Protein 7L4C (pdb70)

GO terms:
  GO:0009008 DNA-methyltransferase activity (F, IMP)
  GO:0005654 nucleoplasm (C, IDA)
  GO:0006346 DNA methylation-dependent constitutive heterochromatin formation (P, IMP)
  GO:0009008 DNA-methyltransferase activity (F, IGI)
  GO:0050832 defense response to fungus (P, IGI)
  GO:0040029 epigenetic regulation of gene expression (P, IMP)
  GO:0005515 protein binding (F, IPI)

Structure (mmCIF, N/CA/C/O backbone):
data_7L4C
#
_entry.id   7L4C
#
_cell.length_a   54.376
_cell.length_b   232.512
_cell.length_c   117.789
_cell.angle_alpha   90.000
_cell.angle_beta   90.000
_cell.angle_gamma   90.000
#
_symmetry.space_group_name_H-M   'C 2 2 21'
#
loop_
_entity.id
_entity.type
_entity.pdbx_description
1 polymer 'DNA (cytosine-5)-methyltransferase DRM2'
2 polymer "DNA (5'-D(*TP*AP*AP*AP*TP*TP*AP*AP*GP*AP*TP*TP*AP*AP*TP*AP*AP*T)-3')"
3 polymer "DNA (5'-D(*AP*TP*TP*AP*TP*TP*AP*AP*TP*(C49)P*TP*TP*AP*AP*TP*TP*TP*A)-3')"
4 non-polymer S-ADENOSYL-L-HOMOCYSTEINE
5 non-polymer GLYCEROL
6 water water
#
loop_
_atom_site.group_PDB
_atom_site.id
_atom_site.type_symbol
_atom_site.label_atom_id
_atom_site.label_alt_id
_atom_site.label_comp_id
_atom_site.label_asym_id
_atom_site.label_entity_id
_atom_site.label_seq_id
_atom_site.pdbx_PDB_ins_code
_atom_site.Cartn_x
_atom_site.Cartn_y
_atom_site.Cartn_z
_atom_site.occupancy
_atom_site.B_iso_or_equiv
_atom_site.auth_seq_id
_atom_site.auth_comp_id
_atom_site.auth_asym_id
_atom_site.auth_atom_id
_atom_site.pdbx_PDB_model_num
ATOM 1 N N . GLU A 1 1 ? -1.531 -16.204 -7.865 1.00 71.66 274 GLU A N 1
ATOM 2 C CA . GLU A 1 1 ? -2.887 -15.849 -7.451 1.00 64.85 274 GLU A CA 1
ATOM 3 C C . GLU A 1 1 ? -3.740 -17.087 -7.158 1.00 78.61 274 GLU A C 1
ATOM 4 O O . GLU A 1 1 ? -3.577 -18.130 -7.841 1.00 77.84 274 GLU A O 1
ATOM 6 N N . PRO A 1 2 ? -4.630 -17.009 -6.171 1.00 76.93 275 PRO A N 1
ATOM 7 C CA . PRO A 1 2 ? -5.494 -18.154 -5.873 1.00 69.18 275 PRO A CA 1
ATOM 8 C C . PRO A 1 2 ? -6.508 -18.404 -6.983 1.00 66.85 275 PRO A C 1
ATOM 9 O O . PRO A 1 2 ? -6.803 -17.532 -7.804 1.00 70.15 275 PRO A O 1
ATOM 13 N N . ILE A 1 3 ? -7.049 -19.622 -6.995 1.00 58.00 276 ILE A N 1
ATOM 14 C CA . ILE A 1 3 ? -8.061 -19.999 -7.975 1.00 57.20 276 ILE A CA 1
ATOM 15 C C . ILE A 1 3 ? -9.410 -19.486 -7.494 1.00 65.52 276 ILE A C 1
ATOM 16 O O . ILE A 1 3 ? -9.906 -19.907 -6.443 1.00 80.59 276 ILE A O 1
ATOM 21 N N . ARG A 1 4 ? -10.000 -18.569 -8.254 1.00 65.16 277 ARG A N 1
ATOM 22 C CA . ARG A 1 4 ? -11.348 -18.090 -7.983 1.00 59.25 277 ARG A CA 1
ATOM 23 C C . ARG A 1 4 ? -12.351 -18.961 -8.732 1.00 63.30 277 ARG A C 1
ATOM 24 O O . ARG A 1 4 ? -12.167 -19.255 -9.920 1.00 46.72 277 ARG A O 1
ATOM 28 N N . LEU A 1 5 ? -13.397 -19.387 -8.033 1.00 53.32 278 LEU A N 1
ATOM 29 C CA . LEU A 1 5 ? -14.445 -20.150 -8.686 1.00 48.07 278 LEU A CA 1
ATOM 30 C C . LEU A 1 5 ? -15.243 -19.237 -9.611 1.00 38.75 278 LEU A C 1
ATOM 31 O O . LEU A 1 5 ? -15.471 -18.068 -9.289 1.00 49.18 278 LEU A O 1
ATOM 36 N N . PRO A 1 6 ? -15.676 -19.731 -10.763 1.00 39.39 279 PRO A N 1
ATOM 37 C CA . PRO A 1 6 ? -16.466 -18.894 -11.671 1.00 36.52 279 PRO A CA 1
ATOM 38 C C . PRO A 1 6 ? -17.912 -18.773 -11.210 1.00 41.29 279 PRO A C 1
ATOM 39 O O . PRO A 1 6 ? -18.521 -19.733 -10.735 1.00 37.26 279 PRO A O 1
ATOM 43 N N . ASN A 1 7 ? -18.456 -17.572 -11.355 1.00 44.25 280 ASN A N 1
ATOM 44 C CA . ASN A 1 7 ? -19.846 -17.285 -11.007 1.00 46.26 280 ASN A CA 1
ATOM 45 C C . ASN A 1 7 ? -20.492 -16.607 -12.204 1.00 38.99 280 ASN A C 1
ATOM 46 O O . ASN A 1 7 ? -20.178 -15.432 -12.482 1.00 41.08 280 ASN A O 1
ATOM 51 N N . PRO A 1 8 ? -21.394 -17.283 -12.935 1.00 42.41 281 PRO A N 1
ATOM 52 C CA . PRO A 1 8 ? -21.917 -18.618 -12.623 1.00 43.45 281 PRO A CA 1
ATOM 53 C C . PRO A 1 8 ? -20.951 -19.759 -12.931 1.00 40.16 281 PRO A C 1
ATOM 54 O O . PRO A 1 8 ? -20.066 -19.649 -13.783 1.00 42.58 281 PRO A O 1
ATOM 58 N N . MET A 1 9 ? -21.130 -20.869 -12.222 1.00 38.25 282 MET A N 1
ATOM 59 C CA . MET A 1 9 ? -20.230 -22.010 -12.358 1.00 38.57 282 MET A CA 1
ATOM 60 C C . MET A 1 9 ? -20.665 -22.835 -13.568 1.00 31.18 282 MET A C 1
ATOM 61 O O . MET A 1 9 ? -21.280 -23.898 -13.459 1.00 32.49 282 MET A O 1
ATOM 66 N N . ILE A 1 10 ? -20.324 -22.324 -14.750 1.00 39.53 283 ILE A N 1
ATOM 67 C CA . ILE A 1 10 ? -20.709 -22.929 -16.020 1.00 31.79 283 ILE A CA 1
ATOM 68 C C . ILE A 1 10 ? -19.521 -23.475 -16.794 1.00 34.82 283 ILE A C 1
ATOM 69 O O . ILE A 1 10 ? -19.685 -23.869 -17.959 1.00 36.15 283 ILE A O 1
ATOM 74 N N . GLY A 1 11 ? -18.329 -23.494 -16.203 1.00 30.41 284 GLY A N 1
ATOM 75 C CA . GLY A 1 11 ? -17.165 -23.976 -16.927 1.00 32.67 284 GLY A CA 1
ATOM 76 C C . GLY A 1 11 ? -16.947 -23.217 -18.218 1.00 33.20 284 GLY A C 1
ATOM 77 O O . GLY A 1 11 ? -17.045 -21.988 -18.274 1.00 37.89 284 GLY A O 1
ATOM 78 N N . PHE A 1 12 ? -16.654 -23.957 -19.281 1.00 37.35 285 PHE A N 1
ATOM 79 C CA . PHE A 1 12 ? -16.530 -23.341 -20.595 1.00 38.00 285 PHE A CA 1
ATOM 80 C C . PHE A 1 12 ? -17.880 -23.168 -21.282 1.00 37.24 285 PHE A C 1
ATOM 81 O O . PHE A 1 12 ? -17.921 -22.831 -22.470 1.00 39.53 285 PHE A O 1
ATOM 89 N N . GLY A 1 13 ? -18.979 -23.384 -20.562 1.00 31.97 286 GLY A N 1
ATOM 90 C CA . GLY A 1 13 ? -20.297 -23.280 -21.155 1.00 34.27 286 GLY A CA 1
ATOM 91 C C . GLY A 1 13 ? -21.178 -24.471 -20.834 1.00 38.12 286 GLY A C 1
ATOM 92 O O . GLY A 1 13 ? -20.698 -25.604 -20.737 1.00 39.06 286 GLY A O 1
ATOM 93 N N . VAL A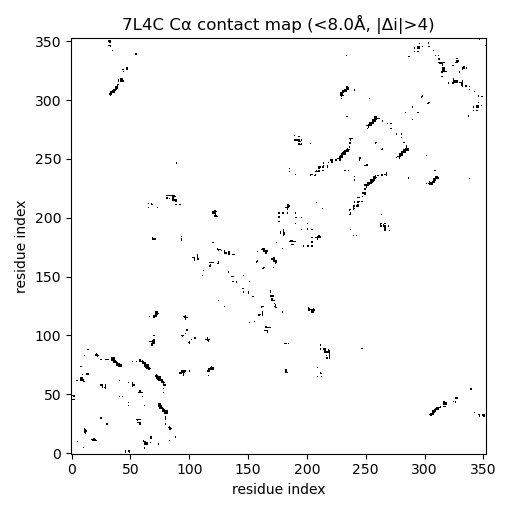 1 14 ? -22.469 -24.225 -20.645 1.00 35.89 287 VAL A N 1
ATOM 94 C CA . VAL A 1 14 ? -23.428 -25.300 -20.418 1.00 36.66 287 VAL A CA 1
ATOM 95 C C . VAL A 1 14 ? -24.611 -25.071 -21.355 1.00 42.07 287 VAL A C 1
ATOM 96 O O . VAL A 1 14 ? -24.786 -23.963 -21.887 1.00 41.04 287 VAL A O 1
ATOM 100 N N . PRO A 1 15 ? -25.409 -26.113 -21.608 1.00 40.37 288 PRO A N 1
ATOM 101 C CA . PRO A 1 15 ? -26.568 -25.951 -22.495 1.00 40.95 288 PRO A CA 1
ATOM 102 C C . PRO A 1 15 ? -27.538 -24.889 -21.998 1.00 38.71 288 PRO A C 1
ATOM 103 O O . PRO A 1 15 ? -27.728 -24.699 -20.796 1.00 39.85 288 PRO A O 1
ATOM 107 N N . ASN A 1 16 ? -28.148 -24.187 -22.949 1.00 43.99 289 ASN A N 1
ATOM 108 C CA . ASN A 1 16 ? -29.226 -23.233 -22.684 1.00 44.08 289 ASN A CA 1
ATOM 109 C C . ASN A 1 16 ? -28.777 -22.050 -21.829 1.00 47.62 289 ASN A C 1
ATOM 110 O O . ASN A 1 16 ? -29.617 -21.342 -21.268 1.00 48.35 289 ASN A O 1
ATOM 115 N N . GLU A 1 17 ? -27.476 -21.813 -21.693 1.00 40.95 290 GLU A N 1
ATOM 116 C CA . GLU A 1 17 ? -27.005 -20.655 -20.944 1.00 39.68 290 GLU A CA 1
ATOM 117 C C . GLU A 1 17 ? -25.992 -19.869 -21.765 1.00 43.07 290 GLU A C 1
ATOM 118 O O . GLU A 1 17 ? -25.281 -20.443 -22.598 1.00 49.52 290 GLU A O 1
ATOM 124 N N . PRO A 1 18 ? -25.904 -18.556 -21.555 1.00 41.93 291 PRO A N 1
ATOM 125 C CA . PRO A 1 18 ? -24.907 -17.759 -22.275 1.00 49.04 291 PRO A CA 1
ATOM 126 C C . PRO A 1 18 ? -23.501 -18.033 -21.764 1.00 49.91 291 PRO A C 1
ATOM 127 O O . PRO A 1 18 ? -23.294 -18.585 -20.682 1.00 51.49 291 PRO A O 1
ATOM 131 N N . GLY A 1 19 ? -22.522 -17.617 -22.561 1.00 57.30 292 GLY A N 1
ATOM 132 C CA . GLY A 1 19 ? -21.140 -17.667 -22.137 1.00 48.77 292 GLY A CA 1
ATOM 133 C C . GLY A 1 19 ? -20.373 -18.891 -22.564 1.00 42.89 292 GLY A C 1
ATOM 134 O O . GLY A 1 19 ? -19.360 -19.215 -21.934 1.00 53.03 292 GLY A O 1
ATOM 135 N N . LEU A 1 20 ? -20.818 -19.585 -23.606 1.00 52.47 293 LEU A N 1
ATOM 136 C CA . LEU A 1 20 ? -20.091 -20.744 -24.100 1.00 50.54 293 LEU A CA 1
ATOM 137 C C . LEU A 1 20 ? -18.767 -20.301 -24.711 1.00 46.62 293 LEU A C 1
ATOM 138 O O . LEU A 1 20 ? -18.717 -19.336 -25.476 1.00 45.90 293 LEU A O 1
ATOM 143 N N . ILE A 1 21 ? -17.693 -20.993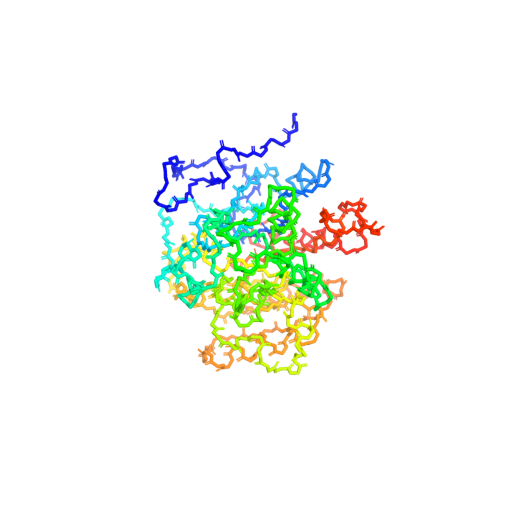 -24.348 1.00 50.06 294 ILE A N 1
ATOM 144 C CA . ILE A 1 21 ? -16.367 -20.779 -24.917 1.00 57.00 294 ILE A CA 1
ATOM 145 C C . ILE A 1 21 ? -16.027 -22.004 -25.752 1.00 48.69 294 ILE A C 1
ATOM 146 O O . ILE A 1 21 ? -16.153 -23.138 -25.276 1.00 47.19 294 ILE A O 1
ATOM 151 N N . THR A 1 22 ? -15.628 -21.781 -27.000 1.00 48.08 295 THR A N 1
ATOM 152 C CA . THR A 1 22 ? -15.387 -22.873 -27.931 1.00 53.42 295 THR A CA 1
ATOM 153 C C . THR A 1 22 ? -13.915 -23.211 -28.089 1.00 52.70 295 THR A C 1
ATOM 154 O O . THR A 1 22 ? -13.596 -24.232 -28.702 1.00 54.27 295 THR A O 1
ATOM 158 N N . HIS A 1 23 ? -13.016 -22.385 -27.564 1.00 60.57 296 HIS A N 1
ATOM 159 C CA . HIS A 1 23 ? -11.593 -22.617 -27.739 1.00 52.91 296 HIS A CA 1
ATOM 160 C C . HIS A 1 23 ? -10.850 -22.162 -26.493 1.00 51.79 296 HIS A C 1
ATOM 161 O O . HIS A 1 23 ? -11.186 -21.137 -25.898 1.00 57.70 296 HIS A O 1
ATOM 168 N N . ARG A 1 24 ? -9.847 -22.942 -26.103 1.00 47.05 297 ARG A N 1
ATOM 169 C CA . ARG A 1 24 ? -8.921 -22.566 -25.049 1.00 42.87 297 ARG A CA 1
ATOM 170 C C . ARG A 1 24 ? -7.512 -22.900 -25.514 1.00 55.27 297 ARG A C 1
ATOM 171 O O . ARG A 1 24 ? -7.312 -23.620 -26.495 1.00 55.08 297 ARG A O 1
ATOM 179 N N . SER A 1 25 ? -6.535 -22.364 -24.798 1.00 51.81 298 SER A N 1
ATOM 180 C CA . SER A 1 25 ? -5.133 -22.634 -25.068 1.00 57.23 298 SER A CA 1
ATOM 181 C C . SER A 1 25 ? -4.586 -23.494 -23.938 1.00 53.23 298 SER A C 1
ATOM 182 O O . SER A 1 25 ? -4.578 -23.070 -22.778 1.00 69.87 298 SER A O 1
ATOM 185 N N . LEU A 1 26 ? -4.166 -24.679 -24.265 1.00 46.80 299 LEU A N 1
ATOM 186 C CA . LEU A 1 26 ? -3.634 -25.591 -23.271 1.00 37.37 299 LEU A CA 1
ATOM 187 C C . LEU A 1 26 ? -2.115 -25.565 -23.278 1.00 38.73 299 LEU A C 1
ATOM 188 O O . LEU A 1 26 ? -1.490 -25.365 -24.325 1.00 45.26 299 LEU A O 1
ATOM 193 N N . PRO A 1 27 ? -1.506 -25.761 -22.114 1.00 46.70 300 PRO A N 1
ATOM 194 C CA . PRO A 1 27 ? -0.046 -25.861 -22.065 1.00 48.46 300 PRO A CA 1
ATOM 195 C C . PRO A 1 27 ? 0.441 -27.061 -22.868 1.00 46.74 300 PRO A C 1
ATOM 196 O O . PRO A 1 27 ? -0.273 -28.049 -23.050 1.00 45.76 300 PRO A O 1
ATOM 200 N N . GLU A 1 28 ? 1.666 -26.943 -23.379 1.00 55.34 301 GLU A N 1
ATOM 201 C CA . GLU A 1 28 ? 2.220 -27.970 -24.256 1.00 50.52 301 GLU A CA 1
ATOM 202 C C . GLU A 1 28 ? 2.291 -29.323 -23.562 1.00 46.50 301 GLU A C 1
ATOM 203 O O . GLU A 1 28 ? 2.030 -30.361 -24.178 1.00 47.08 301 GLU A O 1
ATOM 209 N N . LEU A 1 29 ? 2.667 -29.335 -22.285 1.00 47.34 302 LEU A N 1
ATOM 210 C CA . LEU A 1 29 ? 2.781 -30.593 -21.564 1.00 45.97 302 LEU A CA 1
ATOM 211 C C . LEU A 1 29 ? 1.426 -31.217 -21.257 1.00 47.75 302 LEU A C 1
ATOM 212 O O . LEU A 1 29 ? 1.364 -32.419 -20.993 1.00 51.95 302 LEU A O 1
ATOM 217 N N . ALA A 1 30 ? 0.349 -30.434 -21.281 1.00 44.23 303 ALA A N 1
ATOM 218 C CA . ALA A 1 30 ? -0.976 -30.912 -20.907 1.00 44.41 303 ALA A CA 1
ATOM 219 C C . ALA A 1 30 ? -1.577 -31.858 -21.935 1.00 44.27 303 ALA A C 1
ATOM 220 O O . ALA A 1 30 ? -2.578 -32.517 -21.633 1.00 54.85 303 ALA A O 1
ATOM 222 N N . ARG A 1 31 ? -0.965 -31.905 -23.124 1.00 42.35 304 ARG A N 1
ATOM 223 C CA . ARG A 1 31 ? -1.487 -32.241 -24.448 1.00 51.00 304 ARG A CA 1
ATOM 224 C C . ARG A 1 31 ? -1.482 -33.765 -24.570 1.00 64.38 304 ARG A C 1
ATOM 225 O O . ARG A 1 31 ? -0.570 -34.431 -24.065 1.00 48.07 304 ARG A O 1
ATOM 227 N N . GLY A 1 32 ? -2.550 -34.328 -25.148 1.00 50.64 305 GLY A N 1
ATOM 228 C CA . GLY A 1 32 ? -2.608 -35.761 -25.372 1.00 43.21 305 GLY A CA 1
ATOM 229 C C . GLY A 1 32 ? -1.719 -36.179 -26.530 1.00 48.85 305 GLY A C 1
ATOM 230 O O . GLY A 1 32 ? -1.086 -35.348 -27.190 1.00 58.88 305 GLY A O 1
ATOM 231 N N . PRO A 1 33 ? -1.649 -37.511 -26.799 1.00 46.14 306 PRO A N 1
ATOM 232 C CA . PRO A 1 33 ? -2.322 -38.598 -26.087 1.00 39.51 306 PRO A CA 1
ATOM 233 C C . PRO A 1 33 ? -1.561 -38.980 -24.828 1.00 51.75 306 PRO A C 1
ATOM 234 O O . PRO A 1 33 ? -0.348 -38.757 -24.732 1.00 49.24 306 PRO A O 1
ATOM 238 N N . PRO A 1 34 ? -2.267 -39.550 -23.852 1.00 47.39 307 PRO A N 1
ATOM 239 C CA . PRO A 1 34 ? -3.706 -39.810 -23.897 1.00 42.44 307 PRO A CA 1
ATOM 240 C C . PRO A 1 34 ? -4.541 -38.589 -23.543 1.00 38.56 307 PRO A C 1
ATOM 241 O O . PRO A 1 34 ? -4.010 -37.633 -22.969 1.00 36.58 307 PRO A O 1
ATOM 245 N N . PHE A 1 35 ? -5.827 -38.622 -23.887 1.00 30.27 308 PHE A N 1
ATOM 246 C CA . PHE A 1 35 ? -6.776 -37.741 -23.229 1.00 31.25 308 PHE A CA 1
ATOM 247 C C . PHE A 1 35 ? -6.958 -38.212 -21.796 1.00 35.50 308 PHE A C 1
ATOM 248 O O . PHE A 1 35 ? -6.870 -39.410 -21.502 1.00 32.00 308 PHE A O 1
ATOM 256 N N . PHE A 1 36 ? -7.191 -37.267 -20.896 1.00 32.38 309 PHE A N 1
ATOM 257 C CA . PHE A 1 36 ? -7.442 -37.607 -19.509 1.00 29.02 309 PHE A CA 1
ATOM 258 C C . PHE A 1 36 ? -8.460 -36.637 -18.941 1.00 31.89 309 PHE A C 1
ATOM 259 O O . PHE A 1 36 ? -8.585 -35.496 -19.397 1.00 31.19 309 PHE A O 1
ATOM 267 N N . TYR A 1 37 ? -9.175 -37.111 -17.927 1.00 28.25 310 TYR A N 1
ATOM 268 C CA . TYR A 1 37 ? -10.316 -36.406 -17.364 1.00 30.61 310 TYR A CA 1
ATOM 269 C C . TYR A 1 37 ? -10.287 -36.667 -15.867 1.00 29.02 310 TYR A C 1
ATOM 270 O O . TYR A 1 37 ? -10.382 -37.819 -15.437 1.00 29.36 310 TYR A O 1
ATOM 279 N N . TYR A 1 38 ? -10.108 -35.612 -15.084 1.00 33.72 311 TYR A N 1
ATOM 280 C CA . TYR A 1 38 ? -10.002 -35.722 -13.640 1.00 32.63 311 TYR A CA 1
ATOM 281 C C . TYR A 1 38 ? -11.125 -34.928 -13.000 1.00 29.58 311 TYR A C 1
ATOM 282 O O . TYR A 1 38 ? -11.401 -33.798 -13.411 1.00 35.65 311 TYR A O 1
ATOM 291 N N . GLU A 1 39 ? -11.748 -35.508 -11.971 1.00 30.00 312 GLU A N 1
ATOM 292 C CA . GLU A 1 39 ? -12.882 -34.896 -11.294 1.00 27.36 312 GLU A CA 1
ATOM 293 C C . GLU A 1 39 ? -12.642 -34.852 -9.793 1.00 29.38 312 GLU A C 1
ATOM 294 O O . GLU A 1 39 ? -12.066 -35.782 -9.215 1.00 30.24 312 GLU A O 1
ATOM 300 N N . ASN A 1 40 ? -13.076 -33.760 -9.165 1.00 30.54 313 ASN A N 1
ATOM 301 C CA . ASN A 1 40 ? -13.188 -33.723 -7.714 1.00 29.45 313 ASN A CA 1
ATOM 302 C C . ASN A 1 40 ? -14.157 -32.617 -7.312 1.00 30.88 313 ASN A C 1
ATOM 303 O O . ASN A 1 40 ? -14.626 -31.838 -8.146 1.00 29.43 313 ASN A O 1
ATOM 308 N N . VAL A 1 41 ? -14.465 -32.570 -6.014 1.00 32.10 314 VAL A N 1
ATOM 309 C CA . VAL A 1 41 ? -15.339 -31.525 -5.500 1.00 30.16 314 VAL A CA 1
ATOM 310 C C . VAL A 1 41 ? -14.677 -30.162 -5.679 1.00 37.59 314 VAL A C 1
ATOM 311 O O . VAL A 1 41 ? -13.454 -30.003 -5.533 1.00 34.29 314 VAL A O 1
ATOM 315 N N . ALA A 1 42 ? -15.498 -29.164 -5.998 1.00 32.97 315 ALA A N 1
ATOM 316 C CA . ALA A 1 42 ? -14.984 -27.820 -6.197 1.00 34.59 315 ALA A CA 1
ATOM 317 C C . ALA A 1 42 ? -14.697 -27.120 -4.875 1.00 34.61 315 ALA A C 1
ATOM 318 O O . ALA A 1 42 ? -13.792 -26.288 -4.807 1.00 34.69 315 ALA A O 1
ATOM 320 N N . LEU A 1 43 ? -15.430 -27.453 -3.819 1.00 30.82 316 LEU A N 1
ATOM 321 C CA . LEU A 1 43 ? -15.388 -26.676 -2.585 1.00 40.44 316 LEU A CA 1
ATOM 322 C C . LEU A 1 43 ? -14.482 -27.357 -1.560 1.00 37.09 316 LEU A C 1
ATOM 323 O O . LEU A 1 43 ? -14.915 -27.909 -0.544 1.00 38.09 316 LEU A O 1
ATOM 328 N N . THR A 1 44 ? -13.198 -27.261 -1.843 1.00 32.09 317 THR A N 1
ATOM 329 C CA . THR A 1 44 ? -12.126 -27.865 -1.074 1.00 33.98 317 THR A CA 1
ATOM 330 C C . THR A 1 44 ? -11.591 -26.882 -0.057 1.00 34.18 317 THR A C 1
ATOM 331 O O . THR A 1 44 ? -11.924 -25.693 -0.085 1.00 36.87 317 THR A O 1
ATOM 335 N N . PRO A 1 45 ? -10.739 -27.336 0.867 1.00 41.42 318 PRO A N 1
ATOM 336 C CA . PRO A 1 45 ? -9.943 -26.379 1.637 1.00 36.85 318 PRO A CA 1
ATOM 337 C C . PRO A 1 45 ? -9.067 -25.565 0.696 1.00 37.94 318 PRO A C 1
ATOM 338 O O . PRO A 1 45 ? -8.812 -25.955 -0.447 1.00 39.53 318 PRO A O 1
ATOM 342 N N . LYS A 1 46 ? -8.625 -24.409 1.186 1.00 36.75 319 LYS A N 1
ATOM 343 C CA . LYS A 1 46 ? -7.861 -23.487 0.356 1.00 48.67 319 LYS A CA 1
ATOM 344 C C . LYS A 1 46 ? -6.579 -24.145 -0.138 1.00 42.11 319 LYS A C 1
ATOM 345 O O . LYS A 1 46 ? -5.906 -24.864 0.605 1.00 42.97 319 LYS A O 1
ATOM 351 N N . GLY A 1 47 ? -6.254 -23.905 -1.411 1.00 46.40 320 GLY A N 1
ATOM 352 C CA . GLY A 1 47 ? -4.988 -24.310 -1.985 1.00 38.31 320 GLY A CA 1
ATOM 353 C C . GLY A 1 47 ? -5.003 -25.649 -2.681 1.00 46.30 320 GLY A C 1
ATOM 354 O O . GLY A 1 47 ? -4.039 -25.978 -3.386 1.00 41.24 320 GLY A O 1
ATOM 355 N N . VAL A 1 48 ? -6.085 -26.413 -2.534 1.00 38.74 321 VAL A N 1
ATOM 356 C CA . VAL A 1 48 ? -6.111 -27.793 -2.999 1.00 32.67 321 VAL A CA 1
ATOM 357 C C . VAL A 1 48 ? -6.125 -27.855 -4.525 1.00 41.56 321 VAL A C 1
ATOM 358 O O . VAL A 1 48 ? -5.331 -28.578 -5.142 1.00 35.56 321 VAL A O 1
ATOM 362 N N . TRP A 1 49 ? -7.034 -27.115 -5.164 1.00 35.71 322 TRP A N 1
ATOM 363 C CA . TRP A 1 49 ? -7.084 -27.180 -6.623 1.00 43.72 322 TRP A CA 1
ATOM 364 C C . TRP A 1 49 ? -5.834 -26.575 -7.251 1.00 39.79 322 TRP A C 1
ATOM 365 O O . TRP A 1 49 ? -5.439 -26.981 -8.347 1.00 35.29 322 TRP A O 1
ATOM 376 N N . GLU A 1 50 ? -5.195 -25.621 -6.569 1.00 33.65 323 GLU A N 1
ATOM 377 C CA . GLU A 1 50 ? -3.919 -25.107 -7.045 1.00 40.91 323 GLU A CA 1
ATOM 378 C C . GLU A 1 50 ? -2.875 -26.216 -7.092 1.00 41.80 323 GLU A C 1
ATOM 379 O O . GLU A 1 50 ? -2.099 -26.311 -8.048 1.00 37.89 323 GLU A O 1
ATOM 385 N N . THR A 1 51 ? -2.862 -27.077 -6.073 1.00 39.05 324 THR A N 1
ATOM 386 C CA . THR A 1 51 ? -1.937 -28.205 -6.061 1.00 42.94 324 THR A CA 1
ATOM 387 C C . THR A 1 51 ? -2.319 -29.247 -7.108 1.00 37.72 324 THR A C 1
ATOM 388 O O . THR A 1 51 ? -1.449 -29.780 -7.808 1.00 41.46 324 THR A O 1
ATOM 392 N N . ILE A 1 52 ? -3.613 -29.540 -7.239 1.00 33.89 325 ILE A N 1
ATOM 393 C CA . ILE A 1 52 ? -4.060 -30.511 -8.232 1.00 36.70 325 ILE A CA 1
ATOM 394 C C . ILE A 1 52 ? -3.695 -30.039 -9.634 1.00 37.25 325 ILE A C 1
ATOM 395 O O . ILE A 1 52 ? -3.230 -30.826 -10.471 1.00 36.96 325 ILE A O 1
ATOM 400 N N . SER A 1 53 ? -3.907 -28.750 -9.911 1.00 29.53 326 SER A N 1
ATOM 401 C CA . SER A 1 53 ? -3.545 -28.189 -11.209 1.00 39.53 326 SER A CA 1
ATOM 402 C C . SER A 1 53 ? -2.038 -28.249 -11.435 1.00 39.82 326 SER A C 1
ATOM 403 O O . SER A 1 53 ? -1.584 -28.550 -12.546 1.00 36.03 326 SER A O 1
ATOM 406 N N . ARG A 1 54 ? -1.250 -27.982 -10.386 1.00 36.49 327 ARG A N 1
ATOM 407 C CA . ARG A 1 54 ? 0.204 -28.024 -10.508 1.00 41.86 327 ARG A CA 1
ATOM 408 C C . ARG A 1 54 ? 0.686 -29.410 -10.914 1.00 43.69 327 ARG A C 1
ATOM 409 O O . ARG A 1 54 ? 1.672 -29.541 -11.648 1.00 44.20 327 ARG A O 1
ATOM 417 N N . HIS A 1 55 ? 0.017 -30.459 -10.439 1.00 38.27 328 HIS A N 1
ATOM 418 C CA . HIS A 1 55 ? 0.430 -31.819 -10.758 1.00 35.60 328 HIS A CA 1
ATOM 419 C C . HIS A 1 55 ? -0.230 -32.354 -12.019 1.00 35.66 328 HIS A C 1
ATOM 420 O O . HIS A 1 55 ? 0.168 -33.413 -12.512 1.00 39.50 328 HIS A O 1
ATOM 427 N N . LEU A 1 56 ? -1.211 -31.639 -12.554 1.00 35.44 329 LEU A N 1
ATOM 428 C CA . LEU A 1 56 ? -1.826 -31.992 -13.822 1.00 34.25 329 LEU A CA 1
ATOM 429 C C . LEU A 1 56 ? -1.470 -30.913 -14.836 1.00 36.02 329 LEU A C 1
ATOM 430 O O . LEU A 1 56 ? -2.342 -30.364 -15.520 1.00 39.66 329 LEU A O 1
ATOM 435 N N . PHE A 1 57 ? -0.177 -30.580 -14.894 1.00 40.96 330 PHE A N 1
ATOM 436 C CA . PHE A 1 57 ? 0.416 -29.820 -15.997 1.00 36.83 330 PHE A CA 1
ATOM 437 C C . PHE A 1 57 ? -0.105 -28.393 -16.072 1.00 36.73 330 PHE A C 1
ATOM 438 O O . PHE A 1 57 ? -0.125 -27.796 -17.147 1.00 43.84 330 PHE A O 1
ATOM 446 N N . GLU A 1 58 ? -0.534 -27.846 -14.933 1.00 41.82 331 GLU A N 1
ATOM 447 C CA . GLU A 1 58 ? -0.998 -26.461 -14.805 1.00 41.92 331 GLU A CA 1
ATOM 448 C C . GLU A 1 58 ? -2.277 -26.181 -15.603 1.00 32.20 331 GLU A C 1
ATOM 449 O O . GLU A 1 58 ? -2.592 -25.025 -15.892 1.00 33.44 331 GLU A O 1
ATOM 455 N N . ILE A 1 59 ? -3.040 -27.210 -15.953 1.00 35.22 332 ILE A N 1
ATOM 456 C CA . ILE A 1 59 ? -4.333 -27.004 -16.606 1.00 33.13 332 ILE A CA 1
ATOM 457 C C . ILE A 1 59 ? -5.298 -26.349 -15.628 1.00 34.38 332 ILE A C 1
ATOM 458 O O . ILE A 1 59 ? -5.550 -26.909 -14.548 1.00 32.28 332 ILE A O 1
ATOM 463 N N . PRO A 1 60 ? -5.854 -25.182 -15.950 1.00 33.19 333 PRO A N 1
ATOM 464 C CA . PRO A 1 60 ? -6.923 -24.612 -15.120 1.00 34.85 333 PRO A CA 1
ATOM 465 C C . PRO A 1 60 ? -8.117 -25.542 -15.052 1.00 33.96 333 PRO A C 1
ATOM 466 O O . PRO A 1 60 ? -8.575 -26.062 -16.081 1.00 39.10 333 PRO A O 1
ATOM 470 N N . PRO A 1 61 ? -8.644 -25.781 -13.857 1.00 36.65 334 PRO A N 1
ATOM 471 C CA . PRO A 1 61 ? -9.845 -26.605 -13.734 1.00 34.13 334 PRO A CA 1
ATOM 472 C C . PRO A 1 61 ? -11.037 -25.945 -14.409 1.00 30.07 334 PRO A C 1
ATOM 473 O O . PRO A 1 61 ? -11.136 -24.719 -14.489 1.00 31.18 334 PRO A O 1
ATOM 477 N N . GLU A 1 62 ? -11.932 -26.786 -14.921 1.00 30.17 335 GLU A N 1
ATOM 478 C CA . GLU A 1 62 ? -13.229 -26.353 -15.438 1.00 36.32 335 GLU A CA 1
ATOM 479 C C . GLU A 1 62 ? -14.258 -26.634 -14.339 1.00 33.14 335 GLU A C 1
ATOM 480 O O . GLU A 1 62 ? -14.588 -27.791 -14.059 1.00 34.94 335 GLU A O 1
ATOM 486 N N . PHE A 1 63 ? -14.743 -25.576 -13.694 1.00 32.01 336 PHE A N 1
ATOM 487 C CA . PHE A 1 63 ? -15.703 -25.712 -12.603 1.00 31.82 336 PHE A CA 1
ATOM 488 C C . PHE A 1 63 ? -17.118 -25.631 -13.163 1.00 32.29 336 PHE A C 1
ATOM 489 O O . PHE A 1 63 ? -17.475 -24.644 -13.820 1.00 30.51 336 PHE A O 1
ATOM 497 N N . VAL A 1 64 ? -17.920 -26.664 -12.896 1.00 27.06 337 VAL A N 1
ATOM 498 C CA . VAL A 1 64 ? -19.265 -26.801 -13.450 1.00 36.72 337 VAL A CA 1
ATOM 499 C C . VAL A 1 64 ? -20.208 -27.274 -12.351 1.00 32.18 337 VAL A C 1
ATOM 500 O O . VAL A 1 64 ? -19.934 -28.276 -11.679 1.00 31.43 337 VAL A O 1
ATOM 504 N N . ASP A 1 65 ? -21.314 -26.557 -12.168 1.00 33.26 338 ASP A N 1
ATOM 505 C CA . ASP A 1 65 ? -22.400 -27.001 -11.296 1.00 31.20 338 ASP A CA 1
ATOM 506 C C . ASP A 1 65 ? -23.382 -27.809 -12.136 1.00 29.65 338 ASP A C 1
ATOM 507 O O . ASP A 1 65 ? -23.917 -27.304 -13.129 1.00 34.35 338 ASP A O 1
ATOM 512 N N . SER A 1 66 ? -23.621 -29.054 -11.737 1.00 31.41 339 SER A N 1
ATOM 513 C CA . SER A 1 66 ? -24.535 -29.920 -12.474 1.00 35.52 339 SER A CA 1
ATOM 514 C C . SER A 1 66 ? -25.989 -29.494 -12.365 1.00 30.12 339 SER A C 1
ATOM 515 O O . SER A 1 66 ? -26.841 -30.143 -12.977 1.00 37.78 339 SER A O 1
ATOM 518 N N . LYS A 1 67 ? -26.306 -28.443 -11.610 1.00 33.53 340 LYS A N 1
ATOM 519 C CA . LYS A 1 67 ? -27.667 -27.928 -11.634 1.00 39.54 340 LYS A CA 1
ATOM 520 C C . LYS A 1 67 ? -28.052 -27.440 -13.023 1.00 45.61 340 LYS A C 1
ATOM 521 O O . LYS A 1 67 ? -29.243 -27.287 -13.314 1.00 36.11 340 LYS A O 1
ATOM 527 N N . TYR A 1 68 ? -27.073 -27.200 -13.891 1.00 32.34 341 TYR A N 1
ATOM 528 C CA . TYR A 1 68 ? -27.387 -26.855 -15.268 1.00 38.63 341 TYR A CA 1
ATOM 529 C C . TYR A 1 68 ? -27.676 -28.078 -16.122 1.00 33.60 341 TYR A C 1
ATOM 530 O O . TYR A 1 68 ? -28.043 -27.925 -17.289 1.00 37.96 341 TYR A O 1
ATOM 539 N N . PHE A 1 69 ? -27.550 -29.280 -15.556 1.00 28.42 342 PHE A N 1
ATOM 540 C CA . PHE A 1 69 ? -27.788 -30.522 -16.271 1.00 30.28 342 PHE A CA 1
ATOM 541 C C . PHE A 1 69 ? -28.866 -31.386 -15.650 1.00 35.23 342 PHE A C 1
ATOM 542 O O . PHE A 1 69 ? -29.271 -32.364 -16.281 1.00 40.37 342 PHE A O 1
ATOM 550 N N . CYS A 1 70 ? -29.324 -31.074 -14.439 1.00 35.83 343 CYS A N 1
ATOM 551 C CA . CYS A 1 70 ? -30.307 -31.886 -13.734 1.00 38.11 343 CYS A CA 1
ATOM 552 C C . CYS A 1 70 ? -30.894 -31.045 -12.606 1.00 33.38 343 CYS A C 1
ATOM 553 O O . CYS A 1 70 ? -30.594 -29.857 -12.475 1.00 37.86 343 CYS A O 1
ATOM 556 N N . VAL A 1 71 ? -31.721 -31.675 -11.770 1.00 36.87 344 VAL A N 1
ATOM 557 C CA . VAL A 1 71 ? -32.440 -30.948 -10.725 1.00 34.56 344 VAL A CA 1
ATOM 558 C C . VAL A 1 71 ? -31.591 -30.683 -9.479 1.00 32.48 344 VAL A C 1
ATOM 559 O O . VAL A 1 71 ? -31.970 -29.845 -8.650 1.00 34.78 344 VAL A O 1
ATOM 563 N N . ALA A 1 72 ? -30.467 -31.376 -9.305 1.00 26.72 345 ALA A N 1
ATOM 564 C CA . ALA A 1 72 ? -29.652 -31.249 -8.101 1.00 34.27 345 ALA A CA 1
ATOM 565 C C . ALA A 1 72 ? -28.308 -30.608 -8.413 1.00 32.61 345 ALA A C 1
ATOM 566 O O . ALA A 1 72 ? -27.618 -31.005 -9.358 1.00 29.83 345 ALA A O 1
ATOM 568 N N . ALA A 1 73 ? -27.935 -29.637 -7.589 1.00 34.03 346 ALA A N 1
ATOM 569 C CA . ALA A 1 73 ? -26.636 -29.005 -7.705 1.00 29.91 346 ALA A CA 1
ATOM 570 C C . ALA A 1 73 ? -25.523 -30.022 -7.491 1.00 31.36 346 ALA A C 1
ATOM 571 O O . ALA A 1 73 ? -25.676 -31.013 -6.771 1.00 35.69 346 ALA A O 1
ATOM 573 N N . ARG A 1 74 ? -24.391 -29.766 -8.137 1.00 30.24 347 ARG A N 1
ATOM 574 C CA . ARG A 1 74 ? -23.191 -30.578 -7.934 1.00 35.53 347 ARG A CA 1
ATOM 575 C C . ARG A 1 74 ? -22.030 -29.731 -8.464 1.00 30.51 347 ARG A C 1
ATOM 576 O O . ARG A 1 74 ? -21.794 -29.679 -9.671 1.00 30.94 347 ARG A O 1
ATOM 584 N N . LYS A 1 75 ? -21.361 -29.037 -7.549 1.00 28.36 348 LYS A N 1
ATOM 585 C CA . LYS A 1 75 ? -20.294 -28.101 -7.885 1.00 31.67 348 LYS A CA 1
ATOM 586 C C . LYS A 1 75 ? -18.985 -28.878 -7.920 1.00 37.10 348 LYS A C 1
ATOM 587 O O . LYS A 1 75 ? -18.420 -29.217 -6.875 1.00 28.83 348 LYS A O 1
ATOM 593 N N . ARG A 1 76 ? -18.513 -29.175 -9.130 1.00 28.21 349 ARG A N 1
ATOM 594 C CA . ARG A 1 76 ? -17.370 -30.048 -9.342 1.00 29.34 349 ARG A CA 1
ATOM 595 C C . ARG A 1 76 ? -16.311 -29.338 -10.173 1.00 33.45 349 ARG A C 1
ATOM 596 O O . ARG A 1 76 ? -16.620 -28.478 -11.004 1.00 32.53 349 ARG A O 1
ATOM 604 N N . GLY A 1 77 ? -15.057 -29.709 -9.944 1.00 32.89 350 GLY A N 1
ATOM 605 C CA . GLY A 1 77 ? -13.941 -29.253 -10.759 1.00 31.89 350 GLY A CA 1
ATOM 606 C C . GLY A 1 77 ? -13.489 -30.375 -11.683 1.00 31.96 350 GLY A C 1
ATOM 607 O O . GLY A 1 77 ? -13.431 -31.538 -11.274 1.00 33.08 350 GLY A O 1
ATOM 608 N N . TYR A 1 78 ? -13.172 -30.014 -12.922 1.00 34.07 351 TYR A N 1
ATOM 609 C CA . TYR A 1 78 ? -12.768 -30.979 -13.942 1.00 33.23 351 TYR A CA 1
ATOM 610 C C . TYR A 1 78 ? -11.503 -30.486 -14.618 1.00 28.68 351 TYR A C 1
ATOM 611 O O . TYR A 1 78 ? -11.507 -29.431 -15.262 1.00 32.27 351 TYR A O 1
ATOM 620 N N . ILE A 1 79 ? -10.424 -31.238 -14.460 1.00 34.16 352 ILE A N 1
ATOM 621 C CA . ILE A 1 79 ? -9.185 -30.983 -15.178 1.00 30.51 352 ILE A CA 1
ATOM 622 C C . ILE A 1 79 ? -9.091 -32.016 -16.284 1.00 32.86 352 ILE A C 1
ATOM 623 O O . ILE A 1 79 ? -9.190 -33.222 -16.028 1.00 37.18 352 ILE A O 1
ATOM 628 N N . HIS A 1 80 ? -8.919 -31.544 -17.512 1.00 29.04 353 HIS A N 1
ATOM 629 C CA . HIS A 1 80 ? -8.877 -32.426 -18.662 1.00 29.30 353 HIS A CA 1
ATOM 630 C C . HIS A 1 80 ? -8.152 -31.706 -19.790 1.00 30.72 353 HIS A C 1
ATOM 631 O O . HIS A 1 80 ? -7.976 -30.485 -19.759 1.00 33.35 353 HIS A O 1
ATOM 638 N N . ASN A 1 81 ? -7.727 -32.481 -20.788 1.00 35.21 354 ASN A N 1
ATOM 639 C CA . ASN A 1 81 ? -7.053 -31.941 -21.963 1.00 35.94 354 ASN A CA 1
ATOM 640 C C . ASN A 1 81 ? -7.877 -32.189 -23.220 1.00 41.80 354 ASN A C 1
ATOM 641 O O . ASN A 1 81 ? -7.334 -32.306 -24.326 1.00 34.19 354 ASN A O 1
ATOM 646 N N . LEU A 1 82 ? -9.192 -32.268 -23.054 1.00 30.74 355 LEU A N 1
ATOM 647 C CA . LEU A 1 82 ? -10.087 -32.534 -24.167 1.00 31.96 355 LEU A CA 1
ATOM 648 C C . LEU A 1 82 ? -10.340 -31.268 -24.977 1.00 31.83 355 LEU A C 1
ATOM 649 O O . LEU A 1 82 ? -10.273 -30.155 -24.447 1.00 35.35 355 LEU A O 1
ATOM 654 N N . PRO A 1 83 ? -10.660 -31.405 -26.258 1.00 31.70 356 PRO A N 1
ATOM 655 C CA . PRO A 1 83 ? -11.212 -30.257 -26.981 1.00 34.83 356 PRO A CA 1
ATOM 656 C C . PRO A 1 83 ? -12.557 -29.877 -26.376 1.00 35.61 356 PRO A C 1
ATOM 657 O O . PRO A 1 83 ? -13.274 -30.718 -25.824 1.00 34.15 356 PRO A O 1
ATOM 661 N N . ILE A 1 84 ? -12.870 -28.581 -26.433 1.00 35.54 357 ILE A N 1
ATOM 662 C CA . ILE A 1 84 ? -14.064 -28.033 -25.801 1.00 33.79 357 ILE A CA 1
ATOM 663 C C . ILE A 1 84 ? -15.063 -27.491 -26.805 1.00 36.36 357 ILE A C 1
ATOM 664 O O . ILE A 1 84 ? -16.096 -26.932 -26.398 1.00 39.81 357 ILE A O 1
ATOM 669 N N . ASN A 1 85 ? -14.802 -27.628 -28.094 1.00 33.46 358 ASN A N 1
ATOM 670 C CA . ASN A 1 85 ? -15.743 -27.204 -29.115 1.00 39.86 358 ASN A CA 1
ATOM 671 C C . ASN A 1 85 ? -16.589 -28.390 -29.556 1.00 51.20 358 ASN A C 1
ATOM 672 O O . ASN A 1 85 ? -16.155 -29.545 -29.497 1.00 39.51 358 ASN A O 1
ATOM 677 N N . ASN A 1 86 ? -17.817 -28.087 -29.978 1.00 55.81 359 ASN A N 1
ATOM 678 C CA . ASN A 1 86 ? -18.743 -29.083 -30.517 1.00 55.10 359 ASN A CA 1
ATOM 679 C C . ASN A 1 86 ? -19.095 -30.156 -29.486 1.00 47.08 359 ASN A C 1
ATOM 680 O O . ASN A 1 86 ? -19.254 -31.332 -29.817 1.00 42.43 359 ASN A O 1
ATOM 685 N N . ARG A 1 87 ? -19.203 -29.755 -28.223 1.00 39.96 360 ARG A N 1
ATOM 686 C CA . ARG A 1 87 ? -19.831 -30.613 -27.231 1.00 33.74 360 ARG A CA 1
ATOM 687 C C . ARG A 1 87 ? -21.323 -30.732 -27.522 1.00 35.55 360 ARG A C 1
ATOM 688 O O . ARG A 1 87 ? -21.931 -29.835 -28.106 1.00 37.46 360 ARG A O 1
ATOM 696 N N . PHE A 1 88 ? -21.914 -31.851 -27.103 1.00 34.47 361 PHE A N 1
ATOM 697 C CA . PHE A 1 88 ? -23.355 -32.045 -27.195 1.00 36.53 361 PHE A CA 1
ATOM 698 C C . PHE A 1 88 ? -23.823 -32.835 -25.983 1.00 37.35 361 PHE A C 1
ATOM 699 O O . PHE A 1 88 ? -23.042 -33.557 -25.354 1.00 34.74 361 PHE A O 1
ATOM 707 N N . GLN A 1 89 ? -25.099 -32.682 -25.646 1.00 34.67 362 GLN A N 1
ATOM 708 C CA . GLN A 1 89 ? -25.641 -33.370 -24.484 1.00 38.61 362 GLN A CA 1
ATOM 709 C C . GLN A 1 89 ? -26.275 -34.691 -24.899 1.00 34.59 362 GLN A C 1
ATOM 710 O O . GLN A 1 89 ? -26.692 -34.875 -26.046 1.00 37.55 362 GLN A O 1
ATOM 716 N N . ILE A 1 90 ? -26.313 -35.632 -23.956 1.00 34.76 363 ILE A N 1
ATOM 717 C CA . ILE A 1 90 ? -27.030 -36.868 -24.218 1.00 40.66 363 ILE A CA 1
ATOM 718 C C . ILE A 1 90 ? -28.522 -36.606 -24.061 1.00 44.68 363 ILE A C 1
ATOM 719 O O . ILE A 1 90 ? -28.955 -35.728 -23.294 1.00 32.88 363 ILE A O 1
ATOM 724 N N . GLN A 1 91 ? -29.317 -37.364 -24.808 1.00 37.05 364 GLN A N 1
ATOM 725 C CA . GLN A 1 91 ? -30.721 -37.096 -24.945 1.00 37.85 364 GLN A CA 1
ATOM 726 C C . GLN A 1 91 ? -31.550 -38.284 -24.472 1.00 40.40 364 GLN A C 1
ATOM 727 O O . GLN A 1 91 ? -31.159 -39.436 -24.681 1.00 47.35 364 GLN A O 1
ATOM 733 N N . PRO A 1 92 ? -32.694 -38.039 -23.829 1.00 38.86 365 PRO A N 1
ATOM 734 C CA . PRO A 1 92 ? -33.134 -36.700 -23.447 1.00 40.03 365 PRO A CA 1
ATOM 735 C C . PRO A 1 92 ? -32.507 -36.277 -22.135 1.00 37.71 365 PRO A C 1
ATOM 736 O O . PRO A 1 92 ? -32.128 -37.124 -21.331 1.00 44.58 365 PRO A O 1
ATOM 740 N N . PRO A 1 93 ? -32.373 -34.979 -21.909 1.00 40.69 366 PRO A N 1
ATOM 741 C CA . PRO A 1 93 ? -31.779 -34.521 -20.665 1.00 41.73 366 PRO A CA 1
ATOM 742 C C . PRO A 1 93 ? -32.736 -34.769 -19.515 1.00 48.54 366 PRO A C 1
ATOM 743 O O . PRO A 1 93 ? -33.963 -34.866 -19.722 1.00 40.97 366 PRO A O 1
ATOM 747 N N . PRO A 1 94 ? -32.237 -34.943 -18.295 1.00 47.86 367 PRO A N 1
ATOM 748 C CA . PRO A 1 94 ? -33.129 -35.217 -17.164 1.00 43.21 367 PRO A CA 1
ATOM 749 C C . PRO A 1 94 ? -33.982 -34.000 -16.833 1.00 43.45 367 PRO A C 1
ATOM 750 O O . PRO A 1 94 ? -33.744 -32.885 -17.301 1.00 43.36 367 PRO A O 1
ATOM 754 N N . LYS A 1 95 ? -35.015 -34.236 -16.032 1.00 42.69 368 LYS A N 1
ATOM 755 C CA . LYS A 1 95 ? -35.900 -33.150 -15.638 1.00 41.40 368 LYS A CA 1
ATOM 756 C C . LYS A 1 95 ? -35.104 -32.072 -14.910 1.00 40.71 368 LYS A C 1
ATOM 757 O O . LYS A 1 95 ? -34.243 -32.367 -14.079 1.00 38.01 368 LYS A O 1
ATOM 763 N N . TYR A 1 96 ? -35.406 -30.815 -15.228 1.00 40.11 369 TYR A N 1
ATOM 764 C CA . TYR A 1 96 ? -34.622 -29.672 -14.776 1.00 43.13 369 TYR A CA 1
ATOM 765 C C . TYR A 1 96 ? -35.069 -29.123 -13.420 1.00 46.91 369 TYR A C 1
ATOM 766 O O . TYR A 1 96 ? -34.233 -28.673 -12.627 1.00 34.62 369 TYR A O 1
ATOM 775 N N . THR A 1 97 ? -36.371 -29.132 -13.145 1.00 40.61 370 THR A N 1
ATOM 776 C CA . THR A 1 97 ? -36.933 -28.530 -11.945 1.00 38.77 370 THR A CA 1
ATOM 777 C C . THR A 1 97 ? -37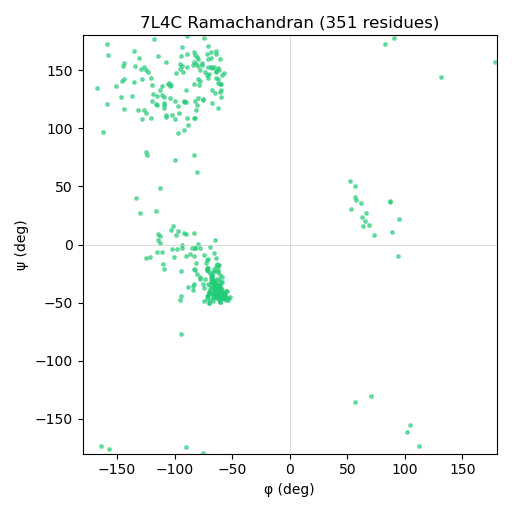.540 -29.595 -11.042 1.00 39.31 370 THR A C 1
ATOM 778 O O . THR A 1 97 ? -37.834 -30.716 -11.466 1.00 35.31 370 THR A O 1
ATOM 782 N N . ILE A 1 98 ? -37.747 -29.215 -9.780 1.00 33.82 371 ILE A N 1
ATOM 783 C CA . ILE A 1 98 ? -38.371 -30.126 -8.828 1.00 31.97 371 ILE A CA 1
ATOM 784 C C . ILE A 1 98 ? -39.781 -30.478 -9.278 1.00 31.47 371 ILE A C 1
ATOM 785 O O . ILE A 1 98 ? -40.210 -31.634 -9.185 1.00 36.66 371 ILE A O 1
ATOM 790 N N . HIS A 1 99 ? -40.504 -29.494 -9.818 1.00 38.89 372 HIS A N 1
ATOM 791 C CA . HIS A 1 99 ? -41.874 -29.714 -10.264 1.00 44.25 372 HIS A CA 1
ATOM 792 C C . HIS A 1 99 ? -41.954 -30.839 -11.292 1.00 44.74 372 HIS A C 1
ATOM 793 O O . HIS A 1 99 ? -42.839 -31.699 -11.216 1.00 45.98 372 HIS A O 1
ATOM 800 N N . ASP A 1 100 ? -41.032 -30.857 -12.253 1.00 41.81 373 ASP A N 1
ATOM 801 C CA . ASP A 1 100 ? -41.056 -31.899 -13.273 1.00 37.20 373 ASP A CA 1
ATOM 802 C C . ASP A 1 100 ? -40.372 -33.176 -12.793 1.00 43.04 373 ASP A C 1
ATOM 803 O O . ASP A 1 100 ? -40.795 -34.280 -13.151 1.00 41.30 373 ASP A O 1
ATOM 808 N N . ALA A 1 101 ? -39.326 -33.044 -11.970 1.00 33.69 374 ALA A N 1
ATOM 809 C CA . ALA A 1 101 ? -38.586 -34.213 -11.500 1.00 36.43 374 ALA A CA 1
ATOM 810 C C . ALA A 1 101 ? -39.370 -34.993 -10.454 1.00 39.16 374 ALA A C 1
ATOM 811 O O . ALA A 1 101 ? -39.208 -36.213 -10.338 1.00 42.23 374 ALA A O 1
ATOM 813 N N . PHE A 1 102 ? -40.217 -34.314 -9.686 1.00 40.15 375 PHE A N 1
ATOM 814 C CA . PHE A 1 102 ? -41.024 -34.947 -8.646 1.00 40.08 375 PHE A CA 1
ATOM 815 C C . PHE A 1 102 ? -42.483 -34.603 -8.909 1.00 43.33 375 PHE A C 1
ATOM 816 O O . PHE A 1 102 ? -43.047 -33.702 -8.276 1.00 42.39 375 PHE A O 1
ATOM 824 N N . PRO A 1 103 ? -43.121 -35.301 -9.851 1.00 41.06 376 PRO A N 1
ATOM 825 C CA . PRO A 1 103 ? -44.479 -34.904 -10.266 1.00 52.32 376 PRO A CA 1
ATOM 826 C C . PRO A 1 103 ? -45.508 -35.011 -9.160 1.00 41.72 376 PRO A C 1
ATOM 827 O O . PRO A 1 103 ? -46.419 -34.180 -9.100 1.00 49.32 376 PRO A O 1
ATOM 831 N N . LEU A 1 104 ? -45.391 -36.007 -8.283 1.00 49.85 377 LEU A N 1
ATOM 832 C CA . LEU A 1 104 ? -46.326 -36.161 -7.177 1.00 49.14 377 LEU A CA 1
ATOM 833 C C . LEU A 1 104 ? -46.124 -35.125 -6.082 1.00 53.56 377 LEU A C 1
ATOM 834 O O . LEU A 1 104 ? -47.020 -34.950 -5.250 1.00 52.10 377 LEU A O 1
ATOM 839 N N . SER A 1 105 ? -44.984 -34.433 -6.062 1.00 43.22 378 SER A N 1
ATOM 840 C CA . SER A 1 105 ? -44.659 -33.587 -4.922 1.00 46.74 378 SER A CA 1
ATOM 841 C C . SER A 1 105 ? -45.562 -32.363 -4.809 1.00 45.35 378 SER A C 1
ATOM 842 O O . SER A 1 105 ? -45.693 -31.822 -3.706 1.00 46.22 378 SER A O 1
ATOM 845 N N . LYS A 1 106 ? -46.173 -31.901 -5.912 1.00 43.46 379 LYS A N 1
ATOM 846 C CA . LYS A 1 106 ? -47.015 -30.707 -5.830 1.00 49.70 379 LYS A CA 1
ATOM 847 C C . LYS A 1 106 ? -48.221 -30.914 -4.928 1.00 38.50 379 LYS A C 1
ATOM 848 O O . LYS A 1 106 ? -48.828 -29.930 -4.497 1.00 49.69 379 LYS A O 1
ATOM 854 N N . ARG A 1 107 ? -48.568 -32.165 -4.619 1.00 39.11 380 ARG A N 1
ATOM 855 C CA . ARG A 1 107 ? -49.661 -32.422 -3.687 1.00 42.33 380 ARG A CA 1
ATOM 856 C C . ARG A 1 107 ? -49.299 -32.001 -2.268 1.00 37.33 380 ARG A C 1
ATOM 857 O O . ARG A 1 107 ? -50.174 -31.571 -1.504 1.00 41.20 380 ARG A O 1
ATOM 865 N N . TRP A 1 108 ? -48.024 -32.102 -1.905 1.00 39.16 381 TRP A N 1
ATOM 866 C CA . TRP A 1 108 ? -47.572 -31.867 -0.541 1.00 44.22 381 TRP A CA 1
ATOM 867 C C . TRP A 1 108 ? -46.658 -30.661 -0.400 1.00 45.33 381 TRP A C 1
ATOM 868 O O . TRP A 1 108 ? -46.322 -30.293 0.732 1.00 43.78 381 TRP A O 1
ATOM 879 N N . TRP A 1 109 ? -46.257 -30.039 -1.504 1.00 44.45 382 TRP A N 1
ATOM 880 C CA . TRP A 1 109 ? -45.260 -28.976 -1.453 1.00 43.00 382 TRP A CA 1
ATOM 881 C C . TRP A 1 109 ? -45.880 -27.692 -0.916 1.00 48.09 382 TRP A C 1
ATOM 882 O O . TRP A 1 109 ? -46.859 -27.204 -1.480 1.00 53.09 382 TRP A O 1
ATOM 893 N N . PRO A 1 110 ? -45.330 -27.113 0.147 1.00 42.03 383 PRO A N 1
ATOM 894 C CA . PRO A 1 110 ? -45.873 -25.855 0.668 1.00 43.35 383 PRO A CA 1
ATOM 895 C C . PRO A 1 110 ? -45.529 -24.685 -0.234 1.00 49.98 383 PRO A C 1
ATOM 896 O O . PRO A 1 110 ? -44.469 -24.646 -0.867 1.00 48.01 383 PRO A O 1
ATOM 900 N N . GLU A 1 111 ? -46.440 -23.710 -0.265 1.00 47.73 384 GLU A N 1
ATOM 901 C CA . GLU A 1 111 ? -46.227 -22.515 -1.073 1.00 59.85 384 GLU A CA 1
ATOM 902 C C . GLU A 1 111 ? -45.011 -21.726 -0.601 1.00 52.59 384 GLU A C 1
ATOM 903 O O . GLU A 1 111 ? -44.359 -21.052 -1.405 1.00 57.31 384 GLU A O 1
ATOM 909 N N . TRP A 1 112 ? -44.688 -21.795 0.687 1.00 43.75 385 TRP A N 1
ATOM 910 C CA . TRP A 1 112 ? -43.556 -21.055 1.220 1.00 51.68 385 TRP A CA 1
ATOM 911 C C . TRP A 1 112 ? -42.227 -21.791 1.057 1.00 49.68 385 TRP A C 1
ATOM 912 O O . TRP A 1 112 ? -41.190 -21.234 1.423 1.00 60.73 385 TRP A O 1
ATOM 923 N N . ASP A 1 113 ? -42.224 -23.015 0.524 1.00 49.07 386 ASP A N 1
ATOM 924 C CA . ASP A 1 113 ? -40.995 -23.691 0.103 1.00 39.53 386 ASP A CA 1
ATOM 925 C C . ASP A 1 113 ? -40.774 -23.354 -1.364 1.00 52.84 386 ASP A C 1
ATOM 926 O O . ASP A 1 113 ? -41.361 -23.982 -2.251 1.00 43.73 386 ASP A O 1
ATOM 931 N N . LYS A 1 114 ? -39.907 -22.370 -1.619 1.00 43.98 387 LYS A N 1
ATOM 932 C CA . LYS A 1 114 ? -39.720 -21.802 -2.947 1.00 41.93 387 LYS A CA 1
ATOM 933 C C . LYS A 1 114 ? -38.649 -22.515 -3.769 1.00 42.30 387 LYS A C 1
ATOM 934 O O . LYS A 1 114 ? -38.293 -22.027 -4.845 1.00 45.94 387 LYS A O 1
ATOM 940 N N . ARG A 1 115 ? -38.145 -23.654 -3.303 1.00 40.98 388 ARG A N 1
ATOM 941 C CA . ARG A 1 115 ? -37.102 -24.375 -4.026 1.00 44.40 388 ARG A CA 1
ATOM 942 C C . ARG A 1 115 ? -37.622 -24.884 -5.365 1.00 41.39 388 ARG A C 1
ATOM 943 O O . ARG A 1 115 ? -38.689 -25.498 -5.437 1.00 41.19 388 ARG A O 1
ATOM 951 N N . THR A 1 116 ? -36.867 -24.621 -6.429 1.00 40.28 389 THR A N 1
ATOM 952 C CA . THR A 1 116 ? -37.077 -25.254 -7.723 1.00 38.24 389 THR A CA 1
ATOM 953 C C . THR A 1 116 ? -35.921 -26.172 -8.068 1.00 41.62 389 THR A C 1
ATOM 954 O O . THR A 1 116 ? -35.914 -26.787 -9.141 1.00 39.70 389 THR A O 1
ATOM 958 N N . LYS A 1 117 ? -34.949 -26.276 -7.172 1.00 38.98 390 LYS A N 1
ATOM 959 C CA . LYS A 1 117 ? -33.722 -27.009 -7.401 1.00 39.02 390 LYS A CA 1
ATOM 960 C C . LYS A 1 117 ? -33.314 -27.661 -6.090 1.00 31.81 390 LYS A C 1
ATOM 961 O O . LYS A 1 117 ? -33.487 -27.071 -5.019 1.00 36.60 390 LYS A O 1
ATOM 967 N N . LEU A 1 118 ? -32.788 -28.875 -6.177 1.00 32.80 391 LEU A N 1
ATOM 968 C CA . LEU A 1 118 ? -32.243 -29.553 -5.011 1.00 36.93 391 LEU A CA 1
ATOM 969 C C . LEU A 1 118 ? -30.767 -29.210 -4.848 1.00 37.68 391 LEU A C 1
ATOM 970 O O . LEU A 1 118 ? -30.110 -28.714 -5.768 1.00 34.36 391 LEU A O 1
ATOM 975 N N . ASN A 1 119 ? -30.251 -29.485 -3.655 1.00 37.43 392 ASN A N 1
ATOM 976 C CA . ASN A 1 119 ? -28.842 -29.293 -3.357 1.00 35.33 392 ASN A CA 1
ATOM 977 C C . ASN A 1 119 ? -28.092 -30.584 -3.676 1.00 36.91 392 ASN A C 1
ATOM 978 O O . ASN A 1 119 ? -28.665 -31.543 -4.199 1.00 32.14 392 ASN A O 1
ATOM 983 N N . CYS A 1 120 ? -26.800 -30.620 -3.352 1.00 36.97 393 CYS A N 1
ATOM 984 C CA . CYS A 1 120 ? -25.937 -31.710 -3.792 1.00 30.26 393 CYS A CA 1
ATOM 985 C C . CYS A 1 120 ? -26.405 -33.039 -3.213 1.00 32.09 393 CYS A C 1
ATOM 986 O O . CYS A 1 120 ? -26.885 -33.103 -2.077 1.00 32.99 393 CYS A O 1
ATOM 989 N N . ILE A 1 121 ? -26.300 -34.100 -4.013 1.00 25.44 394 ILE A N 1
ATOM 990 C CA . ILE A 1 121 ? -26.548 -35.452 -3.515 1.00 31.93 394 ILE A CA 1
ATOM 991 C C . ILE A 1 121 ? -25.285 -35.944 -2.820 1.00 34.92 394 ILE A C 1
ATOM 992 O O . ILE A 1 121 ? -24.204 -35.972 -3.422 1.00 32.02 394 ILE A O 1
ATOM 997 N N . LEU A 1 122 ? -25.417 -36.322 -1.549 1.00 33.38 395 LEU A N 1
ATOM 998 C CA . LEU A 1 122 ? -24.300 -36.692 -0.693 1.00 28.54 395 LEU A CA 1
ATOM 999 C C . LEU A 1 122 ? -24.446 -38.146 -0.260 1.00 37.82 395 LEU A C 1
ATOM 1000 O O . LEU A 1 122 ? -25.433 -38.815 -0.576 1.00 34.57 395 LEU A O 1
ATOM 1005 N N . THR A 1 123 ? -23.443 -38.632 0.478 1.00 29.48 396 THR A N 1
ATOM 1006 C CA . THR A 1 123 ? -23.450 -40.004 0.976 1.00 34.59 396 THR A CA 1
ATOM 1007 C C . THR A 1 123 ? -24.240 -40.163 2.272 1.00 40.15 396 THR A C 1
ATOM 1008 O O . THR A 1 123 ? -24.473 -41.297 2.704 1.00 40.41 396 THR A O 1
ATOM 1012 N N . CYS A 1 124 ? -24.645 -39.072 2.912 1.00 35.53 397 CYS A N 1
ATOM 1013 C CA . CYS A 1 124 ? -25.330 -39.129 4.196 1.00 42.22 397 CYS A CA 1
ATOM 1014 C C . CYS A 1 124 ? -26.743 -38.599 4.025 1.00 47.07 397 CYS A C 1
ATOM 1015 O O . CYS A 1 124 ? -26.936 -37.441 3.638 1.00 52.59 397 CYS A O 1
ATOM 1018 N N . THR A 1 125 ? -27.719 -39.442 4.323 1.00 49.05 398 THR A N 1
ATOM 1019 C CA . THR A 1 125 ? -29.120 -39.126 4.120 1.00 46.14 398 THR A CA 1
ATOM 1020 C C . THR A 1 125 ? -29.738 -38.582 5.407 1.00 50.03 398 THR A C 1
ATOM 1021 O O . THR A 1 125 ? -29.258 -38.833 6.517 1.00 49.54 398 THR A O 1
ATOM 1025 N N . GLY A 1 126 ? -30.806 -37.807 5.242 1.00 40.44 399 GLY A N 1
ATOM 1026 C CA . GLY A 1 126 ? -31.547 -37.330 6.393 1.00 43.96 399 GLY A CA 1
ATOM 1027 C C . GLY A 1 126 ? -32.248 -38.464 7.120 1.00 44.06 399 GLY A C 1
ATOM 1028 O O . GLY A 1 126 ? -32.605 -39.489 6.538 1.00 47.31 399 GLY A O 1
ATOM 1029 N N . SER A 1 127 ? -32.447 -38.273 8.418 1.00 43.85 400 SER A N 1
ATOM 1030 C CA . SER A 1 127 ? -32.942 -39.336 9.274 1.00 40.84 400 SER A CA 1
ATOM 1031 C C . SER A 1 127 ? -34.456 -39.254 9.425 1.00 46.99 400 SER A C 1
ATOM 1032 O O . SER A 1 127 ? -35.077 -38.221 9.167 1.00 44.58 400 SER A O 1
ATOM 1035 N N . ALA A 1 128 ? -35.044 -40.367 9.876 1.00 50.38 401 ALA A N 1
ATOM 1036 C CA . ALA A 1 128 ? -36.472 -40.386 10.172 1.00 46.30 401 ALA A CA 1
ATOM 1037 C C . ALA A 1 128 ? -36.809 -39.479 11.348 1.00 56.80 401 ALA A C 1
ATOM 1038 O O . ALA A 1 128 ? -37.919 -38.934 11.412 1.00 46.28 401 ALA A O 1
ATOM 1040 N N . GLN A 1 129 ? -35.872 -39.313 12.288 1.00 52.98 402 GLN A N 1
ATOM 1041 C CA . GLN A 1 129 ? -36.099 -38.401 13.403 1.00 56.18 402 GLN A CA 1
ATOM 1042 C C . GLN A 1 129 ? -36.219 -36.962 12.924 1.00 51.22 402 GLN A C 1
ATOM 1043 O O . GLN A 1 129 ? -36.982 -36.176 13.496 1.00 53.59 402 GLN A O 1
ATOM 1049 N N . LEU A 1 130 ? -35.468 -36.596 11.887 1.00 50.47 403 LEU A N 1
ATOM 1050 C CA . LEU A 1 130 ? -35.591 -35.259 11.323 1.00 45.36 403 LEU A CA 1
ATOM 1051 C C . LEU A 1 130 ? -36.954 -35.061 10.683 1.00 47.04 403 LEU A C 1
ATOM 1052 O O . LEU A 1 130 ? -37.580 -34.006 10.847 1.00 48.43 403 LEU A O 1
ATOM 1057 N N . THR A 1 131 ? -37.415 -36.057 9.926 1.00 47.41 404 THR A N 1
ATOM 1058 C CA . THR A 1 131 ? -38.749 -35.989 9.345 1.00 51.33 404 THR A CA 1
ATOM 1059 C C . THR A 1 131 ? -39.808 -35.785 10.427 1.00 47.14 404 THR A C 1
ATOM 1060 O O . THR A 1 131 ? -40.691 -34.932 10.285 1.00 45.20 404 THR A O 1
ATOM 1064 N N . ASN A 1 132 ? -39.706 -36.527 11.532 1.00 46.01 405 ASN A N 1
ATOM 1065 C CA . ASN A 1 132 ? -40.663 -36.361 12.623 1.00 53.08 405 ASN A CA 1
ATOM 1066 C C . ASN A 1 132 ? -40.579 -34.967 13.235 1.00 57.45 405 ASN A C 1
ATOM 1067 O O . ASN A 1 132 ? -41.613 -34.341 13.498 1.00 55.77 405 ASN A O 1
ATOM 1072 N N . ARG A 1 133 ? -39.361 -34.463 13.466 1.00 52.74 406 ARG A N 1
ATOM 1073 C CA . ARG A 1 133 ? -39.211 -33.142 14.076 1.00 57.20 406 ARG A CA 1
ATOM 1074 C C . ARG A 1 133 ? -39.856 -32.064 13.217 1.00 54.84 406 ARG A C 1
ATOM 1075 O O . ARG A 1 133 ? -40.470 -31.124 13.739 1.00 56.76 406 ARG A O 1
ATOM 1083 N N . ILE A 1 134 ? -39.738 -32.189 11.897 1.00 45.21 407 ILE A N 1
ATOM 1084 C CA . ILE A 1 134 ? -40.374 -31.232 11.001 1.00 49.45 407 ILE A CA 1
ATOM 1085 C C . ILE A 1 134 ? -41.890 -31.396 11.031 1.00 57.50 407 ILE A C 1
ATOM 1086 O O . ILE A 1 134 ? -42.638 -30.409 11.046 1.00 52.47 407 ILE A O 1
ATOM 1091 N N . ARG A 1 135 ? -42.367 -32.642 11.053 1.00 47.22 408 ARG A N 1
ATOM 1092 C CA . ARG A 1 135 ? -43.801 -32.882 11.106 1.00 47.73 408 ARG A CA 1
ATOM 1093 C C . ARG A 1 135 ? -44.398 -32.351 12.401 1.00 56.90 408 ARG A C 1
ATOM 1094 O O . ARG A 1 135 ? -45.466 -31.728 12.395 1.00 57.59 408 ARG A O 1
ATOM 1102 N N . VAL A 1 136 ? -43.718 -32.587 13.523 1.00 61.17 409 VAL A N 1
ATOM 1103 C CA . VAL A 1 136 ? -44.213 -32.109 14.807 1.00 56.76 409 VAL A CA 1
ATOM 1104 C C . VAL A 1 136 ? -44.214 -30.587 14.848 1.00 59.83 409 VAL A C 1
ATOM 1105 O O . VAL A 1 136 ? -45.119 -29.974 15.429 1.00 66.49 409 VAL A O 1
ATOM 1109 N N . ALA A 1 137 ? -43.223 -29.953 14.219 1.00 52.82 410 ALA A N 1
ATOM 1110 C CA . ALA A 1 137 ? -43.147 -28.497 14.227 1.00 52.35 410 ALA A CA 1
ATOM 1111 C C . ALA A 1 137 ? -44.274 -27.862 13.424 1.00 59.97 410 ALA A C 1
ATOM 1112 O O . ALA A 1 137 ? -44.672 -26.727 13.712 1.00 57.68 410 ALA A O 1
ATOM 1114 N N . LEU A 1 138 ? -44.800 -28.570 12.423 1.00 50.58 411 LEU A N 1
ATOM 1115 C CA . LEU A 1 138 ? -45.803 -28.011 11.528 1.00 57.36 411 LEU A CA 1
ATOM 1116 C C . LEU A 1 138 ? -47.241 -28.309 11.937 1.00 65.95 411 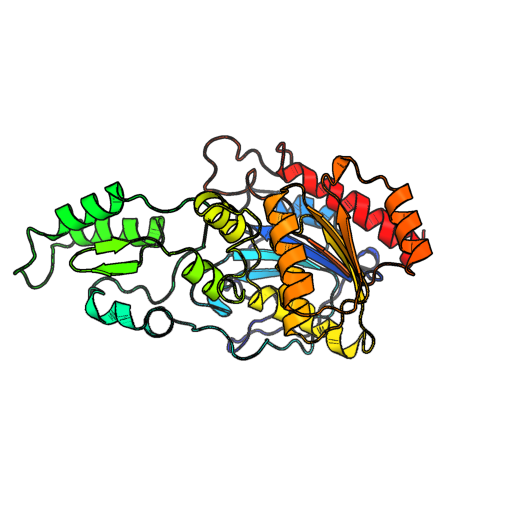LEU A C 1
ATOM 1117 O O . LEU A 1 138 ? -48.148 -27.568 11.535 1.00 59.82 411 LEU A O 1
ATOM 1122 N N . GLU A 1 139 ? -47.472 -29.364 12.710 1.00 57.09 412 GLU A N 1
ATOM 1123 C CA . GLU A 1 139 ? -48.824 -29.834 12.985 1.00 67.49 412 GLU A CA 1
ATOM 1124 C C . GLU A 1 139 ? -49.671 -28.872 13.817 1.00 68.72 412 GLU A C 1
ATOM 1125 O O . GLU A 1 139 ? -50.888 -28.812 13.606 1.00 70.11 412 GLU A O 1
ATOM 1131 N N . PRO A 1 140 ? -49.103 -28.100 14.764 1.00 68.38 413 PRO A N 1
ATOM 1132 C CA . PRO A 1 140 ? -49.946 -27.137 15.491 1.00 69.18 413 PRO A CA 1
ATOM 1133 C C . PRO A 1 140 ? -50.511 -26.029 14.609 1.00 70.81 413 PRO A C 1
ATOM 1134 O O . PRO A 1 140 ? -51.178 -25.120 15.110 1.00 73.88 413 PRO A O 1
ATOM 1138 N N . TYR A 1 141 ? -50.260 -26.086 13.299 1.00 65.65 414 TYR A N 1
ATOM 1139 C CA . TYR A 1 141 ? -50.739 -25.064 12.376 1.00 65.27 414 TYR A CA 1
ATOM 1140 C C . TYR A 1 141 ? -51.451 -25.688 11.181 1.00 63.77 414 TYR A C 1
ATOM 1141 O O . TYR A 1 141 ? -51.499 -25.095 10.101 1.00 74.70 414 TYR A O 1
ATOM 1150 N N . ASN A 1 142 ? -52.026 -26.879 11.366 1.00 64.27 415 ASN A N 1
ATOM 1151 C CA . ASN A 1 142 ? -52.617 -27.609 10.246 1.00 74.80 415 ASN A CA 1
ATOM 1152 C C . ASN A 1 142 ? -53.829 -26.882 9.668 1.00 69.03 415 ASN A C 1
ATOM 1153 O O . ASN A 1 142 ? -53.984 -26.806 8.445 1.00 80.16 415 ASN A O 1
ATOM 1158 N N . GLU A 1 143 ? -54.704 -26.355 10.519 1.00 74.01 416 GLU A N 1
ATOM 1159 C CA . GLU A 1 143 ? -55.866 -25.614 10.047 1.00 77.64 416 GLU A CA 1
ATOM 1160 C C . GLU A 1 143 ? -55.612 -24.114 9.964 1.00 84.34 416 GLU A C 1
ATOM 1161 O O . GLU A 1 143 ? -56.520 -23.364 9.594 1.00 90.19 416 GLU A O 1
ATOM 1163 N N . GLU A 1 144 ? -54.414 -23.662 10.314 1.00 79.28 417 GLU A N 1
ATOM 1164 C CA . GLU A 1 144 ? -53.995 -22.312 9.968 1.00 80.06 417 GLU A CA 1
ATOM 1165 C C . GLU A 1 144 ? -53.540 -22.288 8.511 1.00 82.63 417 GLU A C 1
ATOM 1166 O O . GLU A 1 144 ? -52.932 -23.252 8.040 1.00 80.48 417 GLU A O 1
ATOM 1172 N N . PRO A 1 145 ? -53.828 -21.215 7.770 1.00 83.82 418 PRO A N 1
ATOM 1173 C CA . PRO A 1 145 ? -53.443 -21.189 6.348 1.00 76.16 418 PRO A CA 1
ATOM 1174 C C . PRO A 1 145 ? -51.944 -21.259 6.118 1.00 85.80 418 PRO A C 1
ATOM 1175 O O . PRO A 1 145 ? -51.516 -21.620 5.014 1.00 84.27 418 PRO A O 1
ATOM 1179 N N . GLU A 1 146 ? -51.135 -20.959 7.130 1.00 90.89 419 GLU A N 1
ATOM 1180 C CA . GLU A 1 146 ? -49.691 -20.870 6.986 1.00 69.70 419 GLU A CA 1
ATOM 1181 C C . GLU A 1 146 ? -49.044 -20.822 8.366 1.00 75.88 419 GLU A C 1
ATOM 1182 O O . GLU A 1 146 ? -49.517 -20.091 9.246 1.00 76.87 419 GLU A O 1
ATOM 1188 N N . PRO A 1 147 ? -47.984 -21.589 8.606 1.00 75.61 420 PRO A N 1
ATOM 1189 C CA . PRO A 1 147 ? -47.293 -21.515 9.900 1.00 65.95 420 PRO A CA 1
ATOM 1190 C C . PRO A 1 147 ? -46.543 -20.203 10.035 1.00 74.37 420 PRO A C 1
ATOM 1191 O O . PRO A 1 147 ? -46.259 -19.537 9.027 1.00 72.33 420 PRO A O 1
ATOM 1195 N N . PRO A 1 148 ? -46.210 -19.790 11.257 1.00 69.58 421 PRO A N 1
ATOM 1196 C CA . PRO A 1 148 ? -45.466 -18.538 11.437 1.00 71.53 421 PRO A CA 1
ATOM 1197 C C . PRO A 1 148 ? -44.084 -18.624 10.811 1.00 68.85 421 PRO A C 1
ATOM 1198 O O . PRO A 1 148 ? -43.591 -19.695 10.449 1.00 70.98 421 PRO A O 1
ATOM 1202 N N . LYS A 1 149 ? -43.454 -17.452 10.684 1.00 78.61 422 LYS A N 1
ATOM 1203 C CA . LYS A 1 149 ? -42.214 -17.348 9.920 1.00 72.04 422 LYS A CA 1
ATOM 1204 C C . LYS A 1 149 ? -41.080 -18.128 10.573 1.00 66.53 422 LYS A C 1
ATOM 1205 O O . LYS A 1 149 ? -40.298 -18.784 9.876 1.00 64.40 422 LYS A O 1
ATOM 1207 N N . HIS A 1 150 ? -40.972 -18.076 11.906 1.00 69.88 423 HIS A N 1
ATOM 1208 C CA . HIS A 1 150 ? -39.853 -18.741 12.569 1.00 74.12 423 HIS A CA 1
ATOM 1209 C C . HIS A 1 150 ? -39.947 -20.256 12.449 1.00 70.89 423 HIS A C 1
ATOM 1210 O O . HIS A 1 150 ? -38.916 -20.932 12.371 1.00 77.98 423 HIS A O 1
ATOM 1217 N N . VAL A 1 151 ? -41.163 -20.805 12.414 1.00 75.07 424 VAL A N 1
ATOM 1218 C CA . VAL A 1 151 ? -41.319 -22.230 12.143 1.00 57.55 424 VAL A CA 1
ATOM 1219 C C . VAL A 1 151 ? -40.983 -22.531 10.686 1.00 68.52 424 VAL A C 1
ATOM 1220 O O . VAL A 1 151 ? -40.286 -23.509 10.381 1.00 51.54 424 VAL A O 1
ATOM 1224 N N . GLN A 1 152 ? -41.460 -21.688 9.765 1.00 62.05 425 GLN A N 1
ATOM 1225 C CA . GLN A 1 152 ? -41.120 -21.856 8.355 1.00 62.40 425 GLN A CA 1
ATOM 1226 C C . GLN A 1 152 ? -39.612 -21.867 8.150 1.00 58.13 425 GLN A C 1
ATOM 1227 O O . GLN A 1 152 ? -39.084 -22.702 7.406 1.00 53.89 425 GLN A O 1
ATOM 1233 N N . ARG A 1 153 ? -38.907 -20.938 8.802 1.00 64.45 426 ARG A N 1
ATOM 1234 C CA . ARG A 1 153 ? -37.459 -20.831 8.649 1.00 61.67 426 ARG A CA 1
ATOM 1235 C C . ARG A 1 153 ? -36.765 -22.126 9.050 1.00 64.70 426 ARG A C 1
ATOM 1236 O O . ARG A 1 153 ? -35.881 -22.618 8.339 1.00 54.87 426 ARG A O 1
ATOM 1240 N N . TYR A 1 154 ? -37.163 -22.699 10.188 1.00 63.79 427 TYR A N 1
ATOM 1241 C CA . TYR A 1 154 ? -36.552 -23.942 10.648 1.00 62.31 427 TYR A CA 1
ATOM 1242 C C . TYR A 1 154 ? -36.755 -25.061 9.633 1.00 57.85 427 TYR A C 1
ATOM 1243 O O . TYR A 1 154 ? -35.814 -25.788 9.296 1.00 62.42 427 TYR A O 1
ATOM 1252 N N . VAL A 1 155 ? -37.980 -25.206 9.124 1.00 56.73 428 VAL A N 1
ATOM 1253 C CA . VAL A 1 155 ? -38.273 -26.293 8.197 1.00 52.63 428 VAL A CA 1
ATOM 1254 C C . VAL A 1 155 ? -37.518 -26.099 6.888 1.00 50.37 428 VAL A C 1
ATOM 1255 O O . VAL A 1 155 ? -36.913 -27.039 6.359 1.00 47.79 428 VAL A O 1
ATOM 1259 N N . ILE A 1 156 ? -37.553 -24.880 6.342 1.00 51.38 429 ILE A N 1
ATOM 1260 C CA . ILE A 1 156 ? -36.899 -24.609 5.063 1.00 45.84 429 ILE A CA 1
ATOM 1261 C C . ILE A 1 156 ? -35.404 -24.898 5.161 1.00 54.88 429 ILE A C 1
ATOM 1262 O O . ILE A 1 156 ? -34.818 -25.562 4.296 1.00 46.50 429 ILE A O 1
ATOM 1267 N N . ASP A 1 157 ? -34.767 -24.409 6.223 1.00 46.67 430 ASP A N 1
ATOM 1268 C CA . ASP A 1 157 ? -33.331 -24.608 6.352 1.00 55.88 430 ASP A CA 1
ATOM 1269 C C . ASP A 1 157 ? -32.984 -26.070 6.599 1.00 44.32 430 ASP A C 1
ATOM 1270 O O . ASP A 1 157 ? -31.914 -26.524 6.185 1.00 52.17 430 ASP A O 1
ATOM 1275 N N . GLN A 1 158 ? -33.871 -26.828 7.242 1.00 48.74 431 GLN A N 1
ATOM 1276 C CA . GLN A 1 158 ? -33.636 -28.261 7.382 1.00 45.83 431 GLN A CA 1
ATOM 1277 C C . GLN A 1 158 ? -33.892 -29.014 6.080 1.00 44.58 431 GLN A C 1
ATOM 1278 O O . GLN A 1 158 ? -33.203 -30.001 5.800 1.00 46.45 431 GLN A O 1
ATOM 1284 N N . CYS A 1 159 ? -34.862 -28.577 5.270 1.00 40.90 432 CYS A N 1
ATOM 1285 C CA . CYS A 1 159 ? -35.083 -29.241 3.985 1.00 41.62 432 CYS A CA 1
ATOM 1286 C C . CYS A 1 159 ? -33.927 -28.997 3.027 1.00 47.10 432 CYS A C 1
ATOM 1287 O O . CYS A 1 159 ? -33.575 -29.878 2.234 1.00 42.44 432 CYS A O 1
ATOM 1290 N N . LYS A 1 160 ? -33.360 -27.791 3.052 1.00 41.00 433 LYS A N 1
ATOM 1291 C CA . LYS A 1 160 ? -32.198 -27.500 2.219 1.00 52.63 433 LYS A CA 1
ATOM 1292 C C . LYS A 1 160 ? -30.975 -28.253 2.725 1.00 44.28 433 LYS A C 1
ATOM 1293 O O . LYS A 1 160 ? -30.294 -28.941 1.956 1.00 49.70 433 LYS A O 1
ATOM 1299 N N . LYS A 1 161 ? -30.701 -28.151 4.028 1.00 43.15 434 LYS A N 1
ATOM 1300 C CA . LYS A 1 161 ? -29.497 -28.743 4.597 1.00 47.13 434 LYS A CA 1
ATOM 1301 C C . LYS A 1 161 ? -29.438 -30.246 4.364 1.00 47.39 434 LYS A C 1
ATOM 1302 O O . LYS A 1 161 ? -28.345 -30.800 4.193 1.00 49.70 434 LYS A O 1
ATOM 1308 N N . TRP A 1 162 ? -30.591 -30.917 4.333 1.00 47.39 435 TRP A N 1
ATOM 1309 C CA . TRP A 1 162 ? -30.654 -32.365 4.179 1.00 49.86 435 TRP A CA 1
ATOM 1310 C C . TRP A 1 162 ? -31.309 -32.804 2.870 1.00 43.89 435 TRP A C 1
ATOM 1311 O O . TRP A 1 162 ? -31.581 -33.998 2.693 1.00 47.65 435 TRP A O 1
ATOM 1322 N N . ASN A 1 163 ? -31.566 -31.873 1.951 1.00 39.01 436 ASN A N 1
ATOM 1323 C CA . ASN A 1 163 ? -32.066 -32.198 0.609 1.00 42.47 436 ASN A CA 1
ATOM 1324 C C . ASN A 1 163 ? -33.369 -33.000 0.658 1.00 41.07 436 ASN A C 1
ATOM 1325 O O . ASN A 1 163 ? -33.505 -34.046 0.019 1.00 40.57 436 ASN A O 1
ATOM 1330 N N . LEU A 1 164 ? -34.339 -32.501 1.429 1.00 36.15 437 LEU A N 1
ATOM 1331 C CA . LEU A 1 164 ? -35.592 -33.211 1.653 1.00 37.81 437 LEU A CA 1
ATOM 1332 C C . LEU A 1 164 ? -36.654 -32.782 0.645 1.00 35.80 437 LEU A C 1
ATOM 1333 O O . LEU A 1 164 ? -36.676 -31.636 0.187 1.00 40.56 437 LEU A O 1
ATOM 1338 N N . VAL A 1 165 ? -37.538 -33.720 0.301 1.00 32.43 438 VAL A N 1
ATOM 1339 C CA . VAL A 1 165 ? -38.664 -33.457 -0.594 1.00 35.70 438 VAL A CA 1
ATOM 1340 C C . VAL A 1 165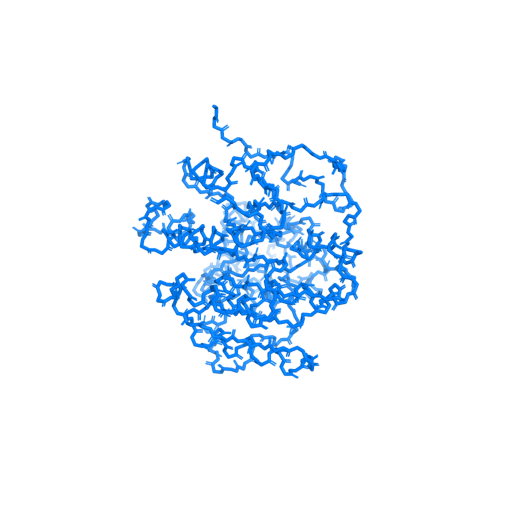 ? -39.956 -33.817 0.123 1.00 36.31 438 VAL A C 1
ATOM 1341 O O . VAL A 1 165 ? -39.991 -34.726 0.959 1.00 38.14 438 VAL A O 1
ATOM 1345 N N . TRP A 1 166 ? -41.027 -33.091 -0.209 1.00 35.71 439 TRP A N 1
ATOM 1346 C CA . TRP A 1 166 ? -42.314 -33.270 0.452 1.00 38.34 439 TRP A CA 1
ATOM 1347 C C . TRP A 1 166 ? -43.022 -34.479 -0.144 1.00 45.09 439 TRP A C 1
ATOM 1348 O O . TRP A 1 166 ? -43.284 -34.521 -1.352 1.00 37.36 439 TRP A O 1
ATOM 1359 N N . VAL A 1 167 ? -43.317 -35.468 0.698 1.00 39.86 440 VAL A N 1
ATOM 1360 C CA . VAL A 1 167 ? -43.883 -36.733 0.240 1.00 41.51 440 VAL A CA 1
ATOM 1361 C C . VAL A 1 167 ? -45.191 -37.085 0.929 1.00 46.01 440 VAL A C 1
ATOM 1362 O O . VAL A 1 167 ? -45.867 -38.026 0.490 1.00 47.59 440 VAL A O 1
ATOM 1366 N N . GLY A 1 168 ? -45.561 -36.390 1.999 1.00 37.27 441 GLY A N 1
ATOM 1367 C CA . GLY A 1 168 ? -46.797 -36.657 2.699 1.00 39.00 441 GLY A CA 1
ATOM 1368 C C . GLY A 1 168 ? -47.210 -35.420 3.461 1.00 46.30 441 GLY A C 1
ATOM 1369 O O . GLY A 1 168 ? -46.551 -34.381 3.347 1.00 57.11 441 GLY A O 1
ATOM 1370 N N . LYS A 1 169 ? -48.292 -35.512 4.228 1.00 46.72 442 LYS A N 1
ATOM 1371 C CA . LYS A 1 169 ? -48.764 -34.377 5.010 1.00 47.99 442 LYS A CA 1
ATOM 1372 C C . LYS A 1 169 ? -47.714 -33.979 6.037 1.00 50.30 442 LYS A C 1
ATOM 1373 O O . LYS A 1 169 ? -47.365 -34.775 6.916 1.00 49.17 442 LYS A O 1
ATOM 1379 N N . ASN A 1 170 ? -47.201 -32.751 5.913 1.00 52.36 443 ASN A N 1
ATOM 1380 C CA . ASN A 1 170 ? -46.157 -32.233 6.802 1.00 56.71 443 ASN A CA 1
ATOM 1381 C C . ASN A 1 170 ? -44.951 -33.169 6.866 1.00 49.83 443 ASN A C 1
ATOM 1382 O O . ASN A 1 170 ? -44.255 -33.242 7.880 1.00 46.38 443 ASN A O 1
ATOM 1387 N N . LYS A 1 171 ? -44.689 -33.886 5.777 1.00 45.04 444 LYS A N 1
ATOM 1388 C CA . LYS A 1 171 ? -43.662 -34.920 5.745 1.00 44.82 444 LYS A CA 1
ATOM 1389 C C . LYS A 1 171 ? -42.639 -34.560 4.679 1.00 45.11 444 LYS A C 1
ATOM 1390 O O . LYS A 1 171 ? -42.935 -34.628 3.480 1.00 41.97 444 LYS A O 1
ATOM 1396 N N . ALA A 1 172 ? -41.443 -34.172 5.115 1.00 41.51 445 ALA A N 1
ATOM 1397 C CA . ALA A 1 172 ? -40.313 -33.932 4.227 1.00 40.64 445 ALA A CA 1
ATOM 1398 C C . ALA A 1 172 ? -39.304 -35.052 4.441 1.00 43.35 445 ALA A C 1
ATOM 1399 O O . ALA A 1 172 ? -38.801 -35.241 5.556 1.00 40.02 445 ALA A O 1
ATOM 1401 N N . ALA A 1 173 ? -39.021 -35.796 3.376 1.00 39.94 446 ALA A N 1
ATOM 1402 C CA . ALA A 1 173 ? -38.205 -36.991 3.466 1.00 36.47 446 ALA A CA 1
ATOM 1403 C C . ALA A 1 173 ? -37.054 -36.925 2.473 1.00 41.92 446 ALA A C 1
ATOM 1404 O O . ALA A 1 173 ? -37.155 -36.259 1.434 1.00 40.69 446 ALA A O 1
ATOM 1406 N N . PRO A 1 174 ? -35.949 -37.603 2.765 1.00 42.59 447 PRO A N 1
ATOM 1407 C CA . PRO A 1 174 ? -34.809 -37.586 1.845 1.00 41.36 447 PRO A CA 1
ATOM 1408 C C . PRO A 1 174 ? -35.100 -38.369 0.573 1.00 43.05 447 PRO A C 1
ATOM 1409 O O . PRO A 1 174 ? -36.105 -39.074 0.440 1.00 39.35 447 PRO A O 1
ATOM 1413 N N . LEU A 1 175 ? -34.176 -38.236 -0.377 1.00 49.16 448 LEU A N 1
ATOM 1414 C CA . LEU A 1 175 ? -34.313 -38.911 -1.658 1.00 48.33 448 LEU A CA 1
ATOM 1415 C C . LEU A 1 175 ? -34.089 -40.406 -1.499 1.00 44.81 448 LEU A C 1
ATOM 1416 O O . LEU A 1 175 ? -33.280 -40.854 -0.682 1.00 47.20 448 LEU A O 1
ATOM 1421 N N . GLU A 1 176 ? -34.809 -41.173 -2.298 1.00 44.07 449 GLU A N 1
ATOM 1422 C CA . GLU A 1 176 ? -34.622 -42.608 -2.368 1.00 43.48 449 GLU A CA 1
ATOM 1423 C C . GLU A 1 176 ? -33.468 -42.945 -3.312 1.00 49.65 449 GLU A C 1
ATOM 1424 O O . GLU A 1 176 ? -33.112 -42.146 -4.186 1.00 37.22 449 GLU A O 1
ATOM 1430 N N . PRO A 1 177 ? -32.861 -44.127 -3.146 1.00 38.25 450 PRO A N 1
ATOM 1431 C CA . PRO A 1 177 ? -31.757 -44.512 -4.040 1.00 42.20 450 PRO A CA 1
ATOM 1432 C C . PRO A 1 177 ? -32.096 -44.393 -5.517 1.00 36.01 450 PRO A C 1
ATOM 1433 O O . PRO A 1 177 ? -31.293 -43.851 -6.298 1.00 35.55 450 PRO A O 1
ATOM 1437 N N . ASP A 1 178 ? -33.269 -44.874 -5.926 1.00 33.90 451 ASP A N 1
ATOM 1438 C CA . ASP A 1 178 ? -33.596 -44.833 -7.347 1.00 39.05 451 ASP A CA 1
ATOM 1439 C C . ASP A 1 178 ? -33.783 -43.399 -7.824 1.00 39.35 451 ASP A C 1
ATOM 1440 O O . ASP A 1 178 ? -33.569 -43.105 -9.008 1.00 37.15 451 ASP A O 1
ATOM 1445 N N . GLU A 1 179 ? -34.172 -42.496 -6.918 1.00 37.12 452 GLU A N 1
ATOM 1446 C CA . GLU A 1 179 ? -34.291 -41.089 -7.280 1.00 38.04 452 GLU A CA 1
ATOM 1447 C C . GLU A 1 179 ? -32.917 -40.466 -7.483 1.00 44.58 452 GLU A C 1
ATOM 1448 O O . GLU A 1 179 ? -32.702 -39.728 -8.454 1.00 36.43 452 GLU A O 1
ATOM 1454 N N . MET A 1 180 ? -31.979 -40.754 -6.570 1.00 33.16 453 MET A N 1
ATOM 1455 C CA . MET A 1 180 ? -30.588 -40.359 -6.759 1.00 39.78 453 MET A CA 1
ATOM 1456 C C . MET A 1 180 ? -30.030 -40.908 -8.064 1.00 39.85 453 MET A C 1
ATOM 1457 O O . MET A 1 180 ? -29.367 -40.182 -8.816 1.00 40.16 453 MET A O 1
ATOM 1462 N N . GLU A 1 181 ? -30.282 -42.193 -8.341 1.00 36.92 454 GLU A N 1
ATOM 1463 C CA . GLU A 1 181 ? -29.829 -42.806 -9.585 1.00 36.53 454 GLU A CA 1
ATOM 1464 C C . GLU A 1 181 ? -30.292 -42.006 -10.793 1.00 38.28 454 GLU A C 1
ATOM 1465 O O . GLU A 1 181 ? -29.507 -41.726 -11.708 1.00 38.59 454 GLU A O 1
ATOM 1471 N N . SER A 1 182 ? -31.573 -41.638 -10.818 1.00 29.94 455 SER A N 1
ATOM 1472 C CA . SER A 1 182 ? -32.103 -40.960 -11.992 1.00 36.56 455 SER A CA 1
ATOM 1473 C C . SER A 1 182 ? -31.549 -39.544 -12.109 1.00 33.38 455 SER A C 1
ATOM 1474 O O . SER A 1 182 ? -31.194 -39.101 -13.205 1.00 38.04 455 SER A O 1
ATOM 1477 N N . ILE A 1 183 ? -31.445 -38.824 -10.993 1.00 36.18 456 ILE A N 1
ATOM 1478 C CA . ILE A 1 183 ? -30.904 -37.465 -11.037 1.00 38.54 456 ILE A CA 1
ATOM 1479 C C . ILE A 1 183 ? -29.431 -37.480 -11.438 1.00 38.29 456 ILE A C 1
ATOM 1480 O O . ILE A 1 183 ? -28.957 -36.592 -12.161 1.00 34.78 456 ILE A O 1
ATOM 1485 N N . LEU A 1 184 ? -28.684 -38.480 -10.985 1.00 37.50 457 LEU A N 1
ATOM 1486 C CA . LEU A 1 184 ? -27.283 -38.582 -11.366 1.00 33.30 457 LEU A CA 1
ATOM 1487 C C . LEU A 1 184 ? -27.093 -39.169 -12.757 1.00 32.08 457 LEU A C 1
ATOM 1488 O O . LEU A 1 184 ? -25.947 -39.323 -13.192 1.00 34.50 457 LEU A O 1
ATOM 1493 N N . GLY A 1 185 ? -28.169 -39.510 -13.458 1.00 24.84 458 GLY A N 1
ATOM 1494 C CA . GLY A 1 185 ? -28.070 -39.895 -14.849 1.00 31.22 458 GLY A CA 1
ATOM 1495 C C . GLY A 1 185 ? -27.827 -41.363 -15.103 1.00 35.45 458 GLY A C 1
ATOM 1496 O O . GLY A 1 185 ? -27.524 -41.736 -16.246 1.00 37.05 458 GLY A O 1
ATOM 1497 N N . PHE A 1 186 ? -27.940 -42.196 -14.095 1.00 29.52 459 PHE A N 1
ATOM 1498 C CA . PHE A 1 186 ? -27.791 -43.631 -14.260 1.00 33.85 459 PHE A CA 1
ATOM 1499 C C . PHE A 1 186 ? -29.132 -44.274 -14.589 1.00 39.66 459 PHE A C 1
ATOM 1500 O O . PHE A 1 186 ? -30.188 -43.749 -14.221 1.00 39.80 459 PHE A O 1
ATOM 1508 N N . PRO A 1 187 ? -29.125 -45.401 -15.297 1.00 51.30 460 PRO A N 1
ATOM 1509 C CA . PRO A 1 187 ? -30.382 -46.126 -15.525 1.00 39.62 460 PRO A CA 1
ATOM 1510 C C . PRO A 1 187 ? -30.937 -46.676 -14.222 1.00 41.75 460 PRO A C 1
ATOM 1511 O O . PRO A 1 187 ? -30.203 -46.925 -13.260 1.00 35.11 460 PRO A O 1
ATOM 1515 N N . LYS A 1 188 ? -32.257 -46.832 -14.188 1.00 41.31 461 LYS A N 1
ATOM 1516 C CA . LYS A 1 188 ? -32.918 -47.265 -12.965 1.00 46.67 461 LYS A CA 1
ATOM 1517 C C . LYS A 1 188 ? -32.442 -48.655 -12.572 1.00 47.08 461 LYS A C 1
ATOM 1518 O O . LYS A 1 188 ? -32.277 -49.536 -13.423 1.00 42.02 461 LYS A O 1
ATOM 1524 N N . ASN A 1 189 ? -32.218 -48.842 -11.268 1.00 44.00 462 ASN A N 1
ATOM 1525 C CA . ASN A 1 189 ? -31.724 -50.090 -10.686 1.00 46.82 462 ASN A CA 1
ATOM 1526 C C . ASN A 1 189 ? -30.283 -50.388 -11.067 1.00 34.55 462 ASN A C 1
ATOM 1527 O O . ASN A 1 189 ? -29.828 -51.521 -10.912 1.00 39.94 462 ASN A O 1
ATOM 1532 N N . HIS A 1 190 ? -29.553 -49.390 -11.560 1.00 37.19 463 HIS A N 1
ATOM 1533 C CA . HIS A 1 190 ? -28.142 -49.581 -11.884 1.00 40.97 463 HIS A CA 1
ATOM 1534 C C . HIS A 1 190 ? -27.355 -50.079 -10.676 1.00 34.50 463 HIS A C 1
ATOM 1535 O O . HIS A 1 190 ? -26.509 -50.976 -10.798 1.00 32.43 463 HIS A O 1
ATOM 1542 N N . THR A 1 191 ? -27.633 -49.521 -9.497 1.00 31.04 464 THR A N 1
ATOM 1543 C CA . THR A 1 191 ? -26.940 -49.887 -8.269 1.00 37.02 464 THR A CA 1
ATOM 1544 C C . THR A 1 191 ? -27.759 -50.828 -7.400 1.00 46.44 464 THR A C 1
ATOM 1545 O O . THR A 1 191 ? -27.454 -50.987 -6.214 1.00 42.73 464 THR A O 1
ATOM 1549 N N . ARG A 1 192 ? -28.797 -51.441 -7.953 1.00 39.96 465 ARG A N 1
ATOM 1550 C CA . ARG A 1 192 ? -29.547 -52.481 -7.269 1.00 46.10 465 ARG A CA 1
ATOM 1551 C C . ARG A 1 192 ? -29.048 -53.815 -7.802 1.00 57.51 465 ARG A C 1
ATOM 1552 O O . ARG A 1 192 ? -29.056 -54.047 -9.015 1.00 69.65 465 ARG A O 1
ATOM 1560 N N . GLY A 1 193 ? -28.587 -54.667 -6.906 1.00 43.82 466 GLY A N 1
ATOM 1561 C CA . GLY A 1 193 ? -27.969 -55.922 -7.278 1.00 51.35 466 GLY A CA 1
ATOM 1562 C C . GLY A 1 193 ? -26.492 -55.915 -6.934 1.00 48.47 466 GLY A C 1
ATOM 1563 O O . GLY A 1 193 ? -25.976 -54.997 -6.296 1.00 50.91 466 GLY A O 1
ATOM 1564 N N . GLY A 1 194 ? -25.816 -56.973 -7.374 1.00 63.26 467 GLY A N 1
ATOM 1565 C CA . GLY A 1 194 ? -24.384 -57.082 -7.146 1.00 54.88 467 GLY A CA 1
ATOM 1566 C C . GLY A 1 194 ? -23.990 -57.142 -5.687 1.00 54.94 467 GLY A C 1
ATOM 1567 O O . GLY A 1 194 ? -22.856 -56.791 -5.340 1.00 47.47 467 GLY A O 1
ATOM 1568 N N . GLY A 1 195 ? -24.900 -57.577 -4.817 1.00 51.45 468 GLY A N 1
ATOM 1569 C CA . GLY A 1 195 ? -24.635 -57.598 -3.394 1.00 39.73 468 GLY A CA 1
ATOM 1570 C C . GLY A 1 195 ? -24.628 -56.246 -2.723 1.00 38.91 468 GLY A C 1
ATOM 1571 O O . GLY A 1 195 ? -24.247 -56.153 -1.556 1.00 53.80 468 GLY A O 1
ATOM 1572 N N . MET A 1 196 ? -25.026 -55.191 -3.419 1.00 46.94 469 MET A N 1
ATOM 1573 C CA . MET A 1 196 ? -25.033 -53.853 -2.843 1.00 41.92 469 MET A CA 1
ATOM 1574 C C . MET A 1 196 ? -26.217 -53.708 -1.890 1.00 48.86 469 MET A C 1
ATOM 1575 O O . MET A 1 196 ? -27.367 -53.933 -2.286 1.00 51.64 469 MET A O 1
ATOM 1580 N N . SER A 1 197 ? -25.942 -53.320 -0.647 1.00 39.27 470 SER A N 1
ATOM 1581 C CA . SER A 1 197 ? -27.003 -53.032 0.303 1.00 39.35 470 SER A CA 1
ATOM 1582 C C . SER A 1 197 ? -27.557 -51.631 0.072 1.00 43.56 470 SER A C 1
ATOM 1583 O O . SER A 1 197 ? -26.915 -50.774 -0.542 1.00 43.35 470 SER A O 1
ATOM 1586 N N . ARG A 1 198 ? -28.761 -51.397 0.598 1.00 39.93 471 ARG A N 1
ATOM 1587 C CA . ARG A 1 198 ? -29.367 -50.078 0.464 1.00 41.61 471 ARG A CA 1
ATOM 1588 C C . ARG A 1 198 ? -28.481 -49.008 1.085 1.00 36.88 471 ARG A C 1
ATOM 1589 O O . ARG A 1 198 ? -28.337 -47.914 0.528 1.00 37.57 471 ARG A O 1
ATOM 1597 N N . THR A 1 199 ? -27.856 -49.320 2.223 1.00 35.74 472 THR A N 1
ATOM 1598 C CA . THR A 1 199 ? -26.914 -48.393 2.846 1.00 37.59 472 THR A CA 1
ATOM 1599 C C . THR A 1 199 ? -25.733 -48.100 1.923 1.00 35.34 472 THR A C 1
ATOM 1600 O O . THR A 1 199 ? -25.361 -46.940 1.720 1.00 37.49 472 THR A O 1
ATOM 1604 N N . GLU A 1 200 ? -25.134 -49.149 1.349 1.00 32.43 473 GLU A N 1
ATOM 1605 C CA . GLU A 1 200 ? -24.015 -48.954 0.431 1.00 36.69 473 GLU A CA 1
ATOM 1606 C C . GLU A 1 200 ? -24.450 -48.245 -0.843 1.00 34.83 473 GLU A C 1
ATOM 1607 O O . GLU A 1 200 ? -23.656 -47.504 -1.433 1.00 41.47 473 GLU A O 1
ATOM 1613 N N . ARG A 1 201 ? -25.695 -48.455 -1.286 1.00 42.55 474 ARG A N 1
ATOM 1614 C CA . ARG A 1 201 ? -26.193 -47.726 -2.451 1.00 38.02 474 ARG A CA 1
ATOM 1615 C C . ARG A 1 201 ? -26.118 -46.224 -2.226 1.00 35.23 474 ARG A C 1
ATOM 1616 O O . ARG A 1 201 ? -25.680 -45.476 -3.109 1.00 33.71 474 ARG A O 1
ATOM 1624 N N . PHE A 1 202 ? -26.553 -45.767 -1.048 1.00 35.88 475 PHE A N 1
ATOM 1625 C CA . PHE A 1 202 ? -26.500 -44.348 -0.721 1.00 32.70 475 PHE A CA 1
ATOM 1626 C C . PHE A 1 202 ? -25.082 -43.809 -0.827 1.00 35.38 475 PHE A C 1
ATOM 1627 O O . PHE A 1 202 ? -24.863 -42.726 -1.384 1.00 31.65 475 PHE A O 1
ATOM 1635 N N . LYS A 1 203 ? -24.107 -44.550 -0.294 1.00 30.26 476 LYS A N 1
ATOM 1636 C CA . LYS A 1 203 ? -22.732 -44.068 -0.303 1.00 33.10 476 LYS A CA 1
ATOM 1637 C C . LYS A 1 203 ? -22.167 -44.049 -1.720 1.00 32.79 476 LYS A C 1
ATOM 1638 O O . LYS A 1 203 ? -21.584 -43.049 -2.147 1.00 36.29 476 LYS A O 1
ATOM 1644 N N . SER A 1 204 ? -22.346 -45.140 -2.470 1.00 31.85 477 SER A N 1
ATOM 1645 C CA . SER A 1 204 ? -21.806 -45.196 -3.825 1.00 30.17 477 SER A CA 1
ATOM 1646 C C . SER A 1 204 ? -22.442 -44.139 -4.719 1.00 37.23 477 SER A C 1
ATOM 1647 O O . SER A 1 204 ? -21.752 -43.497 -5.521 1.00 34.93 477 SER A O 1
ATOM 1650 N N . LEU A 1 205 ? -23.759 -43.941 -4.597 1.00 35.44 478 LEU A N 1
ATOM 1651 C CA . LEU A 1 205 ? -24.416 -42.915 -5.401 1.00 33.35 478 LEU A CA 1
ATOM 1652 C C . LEU A 1 205 ? -23.907 -41.533 -5.029 1.00 35.79 478 LEU A C 1
ATOM 1653 O O . LEU A 1 205 ? -23.583 -40.727 -5.909 1.00 32.98 478 LEU A O 1
ATOM 1658 N N . GLY A 1 206 ? -23.806 -41.248 -3.728 1.00 33.22 479 GLY A N 1
ATOM 1659 C CA . GLY A 1 206 ? -23.293 -39.964 -3.288 1.00 33.39 479 GLY A CA 1
ATOM 1660 C C . GLY A 1 206 ? -21.876 -39.669 -3.737 1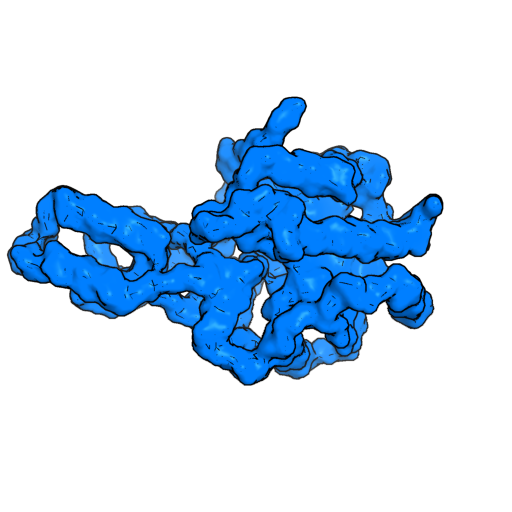.00 32.41 479 GLY A C 1
ATOM 1661 O O . GLY A 1 206 ? -21.503 -38.497 -3.853 1.00 37.81 479 GLY A O 1
ATOM 1662 N N . ASN A 1 207 ? -21.072 -40.697 -3.989 1.00 31.37 480 ASN A N 1
ATOM 1663 C CA . ASN A 1 207 ? -19.693 -40.485 -4.407 1.00 32.56 480 ASN A CA 1
ATOM 1664 C C . ASN A 1 207 ? -19.536 -40.300 -5.912 1.00 31.31 480 ASN A C 1
ATOM 1665 O O . ASN A 1 207 ? -18.449 -39.916 -6.353 1.00 35.26 480 ASN A O 1
ATOM 1670 N N . SER A 1 208 ? -20.591 -40.508 -6.698 1.00 28.00 481 SER A N 1
ATOM 1671 C CA . SER A 1 208 ? -20.452 -40.790 -8.120 1.00 30.30 481 SER A CA 1
ATOM 1672 C C . SER A 1 208 ? -20.447 -39.514 -8.971 1.00 34.52 481 SER A C 1
ATOM 1673 O O . SER A 1 208 ? -20.548 -38.387 -8.471 1.00 32.90 481 SER A O 1
ATOM 1676 N N . PHE A 1 209 ? -20.306 -39.703 -10.287 1.00 30.81 482 PHE A N 1
ATOM 1677 C CA . PHE A 1 209 ? -20.438 -38.637 -11.273 1.00 29.10 482 PHE A CA 1
ATOM 1678 C C . PHE A 1 209 ? -21.905 -38.293 -11.503 1.00 32.84 482 PHE A C 1
ATOM 1679 O O . PHE A 1 209 ? -22.802 -39.121 -11.309 1.00 35.09 482 PHE A O 1
ATOM 1687 N N . GLN A 1 210 ? -22.147 -37.068 -11.970 1.00 31.67 483 GLN A N 1
ATOM 1688 C CA . GLN A 1 210 ? -23.403 -36.745 -12.639 1.00 29.31 483 GLN A CA 1
ATOM 1689 C C . GLN A 1 210 ? -23.195 -37.050 -14.119 1.00 34.26 483 GLN A C 1
ATOM 1690 O O . GLN A 1 210 ? -22.449 -36.343 -14.805 1.00 34.82 483 GLN A O 1
ATOM 1696 N N . VAL A 1 211 ? -23.839 -38.116 -14.607 1.00 31.53 484 VAL A N 1
ATOM 1697 C CA . VAL A 1 211 ? -23.469 -38.691 -15.902 1.00 33.09 484 VAL A CA 1
ATOM 1698 C C . VAL A 1 211 ? -23.650 -37.678 -17.033 1.00 42.53 484 VAL A C 1
ATOM 1699 O O . VAL A 1 211 ? -22.788 -37.560 -17.916 1.00 32.35 484 VAL A O 1
ATOM 1703 N N . ASP A 1 212 ? -24.751 -36.910 -17.009 1.00 33.55 485 ASP A N 1
ATOM 1704 C CA . ASP A 1 212 ? -25.025 -35.962 -18.093 1.00 32.58 485 ASP A CA 1
ATOM 1705 C C . ASP A 1 212 ? -23.961 -34.878 -18.182 1.00 31.64 485 ASP A C 1
ATOM 1706 O O . ASP A 1 212 ? -23.642 -34.404 -19.279 1.00 32.96 485 ASP A O 1
ATOM 1711 N N . THR A 1 213 ? -23.424 -34.450 -17.036 1.00 29.20 486 THR A N 1
ATOM 1712 C CA . THR A 1 213 ? -22.358 -33.452 -17.042 1.00 29.11 486 THR A CA 1
ATOM 1713 C C . THR A 1 213 ? -21.095 -34.014 -17.673 1.00 33.57 486 THR A C 1
ATOM 1714 O O . THR A 1 213 ? -20.491 -33.386 -18.551 1.00 32.72 486 THR A O 1
ATOM 1718 N N . VAL A 1 214 ? -20.690 -35.210 -17.236 1.00 30.94 487 VAL A N 1
ATOM 1719 C CA . VAL A 1 214 ? -19.476 -35.837 -17.739 1.00 27.53 487 VAL A CA 1
ATOM 1720 C C . VAL A 1 214 ? -19.642 -36.233 -19.199 1.00 30.87 487 VAL A C 1
ATOM 1721 O O . VAL A 1 214 ? -18.728 -36.044 -20.010 1.00 34.65 487 VAL A O 1
ATOM 1725 N N . ALA A 1 215 ? -20.810 -36.783 -19.560 1.00 32.62 488 ALA A N 1
ATOM 1726 C CA . ALA A 1 215 ? -21.069 -37.125 -20.957 1.00 34.66 488 ALA A CA 1
ATOM 1727 C C . ALA A 1 215 ? -20.958 -35.898 -21.852 1.00 33.33 488 ALA A C 1
ATOM 1728 O O . ALA A 1 215 ? -20.400 -35.967 -22.955 1.00 35.89 488 ALA A O 1
ATOM 1730 N N . TYR A 1 216 ? -21.483 -34.762 -21.390 1.00 31.97 489 TYR A N 1
ATOM 1731 C CA . TYR A 1 216 ? -21.388 -33.533 -22.171 1.00 34.54 489 TYR A CA 1
ATOM 1732 C C . TYR A 1 216 ? -19.935 -33.149 -22.428 1.00 35.60 489 TYR A C 1
ATOM 1733 O O . TYR A 1 216 ? -19.602 -32.686 -23.524 1.00 29.04 489 TYR A O 1
ATOM 1742 N N . HIS A 1 217 ? -19.051 -33.358 -21.446 1.00 30.57 490 HIS A N 1
ATOM 1743 C CA . HIS A 1 217 ? -17.638 -33.080 -21.671 1.00 32.72 490 HIS A CA 1
ATOM 1744 C C . HIS A 1 217 ? -17.002 -34.110 -22.598 1.00 31.74 490 HIS A C 1
ATOM 1745 O O . HIS A 1 217 ? -16.253 -33.744 -23.515 1.00 26.85 490 HIS A O 1
ATOM 1752 N N . LEU A 1 218 ? -17.293 -35.397 -22.385 1.00 28.68 491 LEU A N 1
ATOM 1753 C CA . LEU A 1 218 ? -16.691 -36.464 -23.178 1.00 29.40 491 LEU A CA 1
ATOM 1754 C C . LEU A 1 218 ? -17.259 -36.561 -24.589 1.00 35.56 491 LEU A C 1
ATOM 1755 O O . LEU A 1 218 ? -16.700 -37.302 -25.407 1.00 34.60 491 LEU A O 1
ATOM 1760 N N . SER A 1 219 ? -18.335 -35.824 -24.896 1.00 29.22 492 SER A N 1
ATOM 1761 C CA . SER A 1 219 ? -18.987 -35.945 -26.198 1.00 31.09 492 SER A CA 1
ATOM 1762 C C . SER A 1 219 ? -18.035 -35.642 -27.347 1.00 35.98 492 SER A C 1
ATOM 1763 O O . SER A 1 219 ? -18.222 -36.161 -28.456 1.00 36.07 492 SER A O 1
ATOM 1766 N N . VAL A 1 220 ? -17.018 -34.804 -27.108 1.00 33.01 493 VAL A N 1
ATOM 1767 C CA . VAL A 1 220 ? -16.084 -34.411 -28.159 1.00 34.19 493 VAL A CA 1
ATOM 1768 C C . VAL A 1 220 ? -15.278 -35.590 -28.678 1.00 38.61 493 VAL A C 1
ATOM 1769 O O . VAL A 1 220 ? -14.702 -35.510 -29.769 1.00 39.20 493 VAL A O 1
ATOM 1773 N N . LEU A 1 221 ? -15.223 -36.684 -27.918 1.00 34.47 494 LEU A N 1
ATOM 1774 C CA . LEU A 1 221 ? -14.485 -37.864 -28.328 1.00 28.56 494 LEU A CA 1
ATOM 1775 C C . LEU A 1 221 ? -15.149 -38.624 -29.465 1.00 34.59 494 LEU A C 1
ATOM 1776 O O . LEU A 1 221 ? -14.467 -39.404 -30.142 1.00 35.05 494 LEU A O 1
ATOM 1781 N N . LYS A 1 222 ? -16.457 -38.434 -29.685 1.00 32.93 495 LYS A N 1
ATOM 1782 C CA . LYS A 1 222 ? -17.158 -39.284 -30.646 1.00 28.15 495 LYS A CA 1
ATOM 1783 C C . LYS A 1 222 ? -16.638 -39.126 -32.068 1.00 33.42 495 LYS A C 1
ATOM 1784 O O . LYS A 1 222 ? -16.452 -40.151 -32.746 1.00 40.23 495 LYS A O 1
ATOM 1790 N N . PRO A 1 223 ? -16.401 -37.917 -32.595 1.00 39.05 496 PRO A N 1
ATOM 1791 C CA . PRO A 1 223 ? -15.774 -37.825 -33.930 1.00 36.03 496 PRO A CA 1
ATOM 1792 C C . PRO A 1 223 ? -14.310 -38.231 -33.944 1.00 37.18 496 PRO A C 1
ATOM 1793 O O . PRO A 1 223 ? -13.797 -38.600 -35.006 1.00 42.80 496 PRO A O 1
ATOM 1797 N N . ILE A 1 224 ? -13.617 -38.177 -32.809 1.00 39.11 497 ILE A N 1
ATOM 1798 C CA . ILE A 1 224 ? -12.187 -38.467 -32.811 1.00 41.90 497 ILE A CA 1
ATOM 1799 C C . ILE A 1 224 ? -11.933 -39.965 -32.955 1.00 39.61 497 ILE A C 1
ATOM 1800 O O . ILE A 1 224 ? -11.000 -40.378 -33.646 1.00 38.64 497 ILE A O 1
ATOM 1805 N N . PHE A 1 225 ? -12.762 -40.806 -32.327 1.00 36.97 498 PHE A N 1
ATOM 1806 C CA . PHE A 1 225 ? -12.527 -42.249 -32.248 1.00 33.35 498 PHE A CA 1
ATOM 1807 C C . PHE A 1 225 ? -13.721 -43.018 -32.808 1.00 34.47 498 PHE A C 1
ATOM 1808 O O . PHE A 1 225 ? -14.499 -43.608 -32.046 1.00 39.46 498 PHE A O 1
ATOM 1816 N N . PRO A 1 226 ? -13.866 -43.081 -34.139 1.00 39.80 499 PRO A N 1
ATOM 1817 C CA . PRO A 1 226 ? -15.015 -43.797 -34.728 1.00 41.88 499 PRO A CA 1
ATOM 1818 C C . PRO A 1 226 ? -15.051 -45.276 -34.407 1.00 47.53 499 PRO A C 1
ATOM 1819 O O . PRO A 1 226 ? -16.122 -45.890 -34.512 1.00 47.05 499 PRO A O 1
ATOM 1823 N N . HIS A 1 227 ? -13.919 -45.881 -34.061 1.00 44.34 500 HIS A N 1
ATOM 1824 C CA . HIS A 1 227 ? -13.849 -47.311 -33.812 1.00 39.87 500 HIS A CA 1
ATOM 1825 C C . HIS A 1 227 ? -13.790 -47.645 -32.332 1.00 38.71 500 HIS A C 1
ATOM 1826 O O . HIS A 1 227 ? -13.507 -48.795 -31.980 1.00 44.80 500 HIS A O 1
ATOM 1833 N N . GLY A 1 228 ? -14.060 -46.679 -31.459 1.00 32.80 501 GLY A N 1
ATOM 1834 C CA . GLY A 1 228 ? -14.022 -46.919 -30.027 1.00 36.20 501 GLY A CA 1
ATOM 1835 C C . GLY A 1 228 ? -12.659 -46.642 -29.414 1.00 35.89 501 GLY A C 1
ATOM 1836 O O . GLY A 1 228 ? -11.683 -46.308 -30.094 1.00 39.38 501 GLY A O 1
ATOM 1837 N N . ILE A 1 229 ? -12.599 -46.799 -28.087 1.00 37.95 502 ILE A N 1
ATOM 1838 C CA . ILE A 1 229 ? -11.440 -46.379 -27.308 1.00 39.03 502 ILE A CA 1
ATOM 1839 C C . ILE A 1 229 ? -11.032 -47.452 -26.309 1.00 38.82 502 ILE A C 1
ATOM 1840 O O . ILE A 1 229 ? -11.853 -48.255 -25.856 1.00 39.94 502 ILE A O 1
ATOM 1845 N N . ASN A 1 230 ? -9.746 -47.443 -25.956 1.00 37.54 503 ASN A N 1
ATOM 1846 C CA . ASN A 1 230 ? -9.245 -48.138 -24.776 1.00 30.29 503 ASN A CA 1
ATOM 1847 C C . ASN A 1 230 ? -9.274 -47.159 -23.608 1.00 35.81 503 ASN A C 1
ATOM 1848 O O . ASN A 1 230 ? -8.662 -46.084 -23.679 1.00 35.03 503 ASN A O 1
ATOM 1853 N N . VAL A 1 231 ? -9.974 -47.523 -22.535 1.00 29.18 504 VAL A N 1
ATOM 1854 C CA . VAL A 1 231 ? -10.180 -46.639 -21.394 1.00 29.05 504 VAL A CA 1
ATOM 1855 C C . VAL A 1 231 ? -9.413 -47.173 -20.191 1.00 36.89 504 VAL A C 1
ATOM 1856 O O . VAL A 1 231 ? -9.422 -48.378 -19.918 1.00 30.82 504 VAL A O 1
ATOM 1860 N N . LEU A 1 232 ? -8.743 -46.274 -19.474 1.00 37.36 505 LEU A N 1
ATOM 1861 C CA . LEU A 1 232 ? -8.186 -46.577 -18.160 1.00 32.21 505 LEU A CA 1
ATOM 1862 C C . LEU A 1 232 ? -9.055 -45.843 -17.146 1.00 32.76 505 LEU A C 1
ATOM 1863 O O . LEU A 1 232 ? -9.076 -44.607 -17.109 1.00 32.62 505 LEU A O 1
ATOM 1868 N N . SER A 1 233 ? -9.801 -46.603 -16.355 1.00 31.42 506 SER A N 1
ATOM 1869 C CA . SER A 1 233 ? -10.785 -46.055 -15.432 1.00 32.14 506 SER A CA 1
ATOM 1870 C C . SER A 1 233 ? -10.241 -46.191 -14.016 1.00 29.78 506 SER A C 1
ATOM 1871 O O . SER A 1 233 ? -10.159 -47.300 -13.478 1.00 34.24 506 SER A O 1
ATOM 1874 N N . LEU A 1 234 ? -9.879 -45.067 -13.414 1.00 32.85 507 LEU A N 1
ATOM 1875 C CA . LEU A 1 234 ? -9.327 -45.044 -12.066 1.00 28.65 507 LEU A CA 1
ATOM 1876 C C . LEU A 1 234 ? -10.386 -44.572 -11.077 1.00 32.36 507 LEU A C 1
ATOM 1877 O O . LEU A 1 234 ? -11.117 -43.617 -11.348 1.00 34.94 507 LEU A O 1
ATOM 1882 N N . PHE A 1 235 ? -10.463 -45.239 -9.927 1.00 31.16 508 PHE A N 1
ATOM 1883 C CA . PHE A 1 235 ? -11.514 -44.975 -8.947 1.00 32.20 508 PHE A CA 1
ATOM 1884 C C . PHE A 1 235 ? -12.883 -45.038 -9.624 1.00 33.90 508 PHE A C 1
ATOM 1885 O O . PHE A 1 235 ? -13.684 -44.099 -9.570 1.00 31.22 508 PHE A O 1
ATOM 1893 N N . THR A 1 236 ? -13.125 -46.175 -10.288 1.00 26.77 509 THR A N 1
ATOM 1894 C CA . THR A 1 236 ? -14.276 -46.293 -11.177 1.00 31.81 509 THR A CA 1
ATOM 1895 C C . THR A 1 236 ? -15.598 -46.083 -10.446 1.00 32.62 509 THR A C 1
ATOM 1896 O O . THR A 1 236 ? -16.517 -45.458 -10.987 1.00 32.55 509 THR A O 1
ATOM 1900 N N . GLY A 1 237 ? -15.724 -46.610 -9.235 1.00 28.71 510 GLY A N 1
ATOM 1901 C CA . GLY A 1 237 ? -16.982 -46.472 -8.516 1.00 35.65 510 GLY A CA 1
ATOM 1902 C C . GLY A 1 237 ? -18.051 -47.327 -9.168 1.00 36.14 510 GLY A C 1
ATOM 1903 O O . GLY A 1 237 ? -17.845 -48.512 -9.451 1.00 37.11 510 GLY A O 1
ATOM 1904 N N . ILE A 1 238 ? -19.203 -46.722 -9.437 1.00 35.27 511 ILE A N 1
ATOM 1905 C CA . ILE A 1 238 ? -20.316 -47.459 -10.023 1.00 33.13 511 ILE A CA 1
ATOM 1906 C C . ILE A 1 238 ? -20.316 -47.238 -11.529 1.00 32.35 511 ILE A C 1
ATOM 1907 O O . ILE A 1 238 ? -21.287 -47.568 -12.220 1.00 38.23 511 ILE A O 1
ATOM 1912 N N . GLY A 1 239 ? -19.234 -46.665 -12.041 1.00 30.16 512 GLY A N 1
ATOM 1913 C CA . GLY A 1 239 ? -19.025 -46.591 -13.470 1.00 28.86 512 GLY A CA 1
ATOM 1914 C C . GLY A 1 239 ? -19.636 -45.388 -14.155 1.00 28.81 512 GLY A C 1
ATOM 1915 O O . GLY A 1 239 ? -20.094 -45.495 -15.297 1.00 35.20 512 GLY A O 1
ATOM 1916 N N . GLY A 1 240 ? -19.621 -44.234 -13.487 1.00 33.39 513 GLY A N 1
ATOM 1917 C CA . GLY A 1 240 ? -20.157 -43.025 -14.099 1.00 33.12 513 GLY A CA 1
ATOM 1918 C C . GLY A 1 240 ? -19.554 -42.717 -15.460 1.00 32.60 513 GLY A C 1
ATOM 1919 O O . GLY A 1 240 ? -20.272 -42.386 -16.411 1.00 36.29 513 GLY A O 1
ATOM 1920 N N . GLY A 1 241 ? -18.228 -42.813 -15.576 1.00 41.38 514 GLY A N 1
ATOM 1921 C CA . GLY A 1 241 ? -17.592 -42.554 -16.861 1.00 27.33 514 GLY A CA 1
ATOM 1922 C C . GLY A 1 241 ? -18.004 -43.548 -17.927 1.00 36.61 514 GLY A C 1
ATOM 1923 O O . GLY A 1 241 ? -18.202 -43.175 -19.090 1.00 35.42 514 GLY A O 1
ATOM 1924 N N . GLU A 1 242 ? -18.159 -44.819 -17.544 1.00 34.73 515 GLU A N 1
ATOM 1925 C CA . GLU A 1 242 ? -18.544 -45.861 -18.488 1.00 35.17 515 GLU A CA 1
ATOM 1926 C C . GLU A 1 242 ? -19.977 -45.680 -18.953 1.00 34.70 515 GLU A C 1
ATOM 1927 O O . GLU A 1 242 ? -20.276 -45.862 -20.140 1.00 33.17 515 GLU A O 1
ATOM 1933 N N . VAL A 1 243 ? -20.883 -45.341 -18.030 1.00 30.12 516 VAL A N 1
ATOM 1934 C CA . VAL A 1 243 ? -22.259 -45.072 -18.425 1.00 27.83 516 VAL A CA 1
ATOM 1935 C C . VAL A 1 243 ? -22.299 -43.899 -19.384 1.00 32.67 516 VAL A C 1
ATOM 1936 O O . VAL A 1 243 ? -23.038 -43.911 -20.379 1.00 33.68 516 VAL A O 1
ATOM 1940 N N . ALA A 1 244 ? -21.499 -42.867 -19.107 1.00 26.93 517 ALA A N 1
ATOM 1941 C CA . ALA A 1 244 ? -21.485 -41.701 -19.984 1.00 34.21 517 ALA A CA 1
ATOM 1942 C C . ALA A 1 244 ? -21.060 -42.090 -21.397 1.00 33.14 517 ALA A C 1
ATOM 1943 O O . ALA A 1 244 ? -21.735 -41.750 -22.376 1.00 32.60 517 ALA A O 1
ATOM 1945 N N . LEU A 1 245 ? -19.957 -42.832 -21.518 1.00 33.35 518 LEU A N 1
ATOM 1946 C CA . LEU A 1 245 ? -19.502 -43.276 -22.836 1.00 30.87 518 LEU A CA 1
ATOM 1947 C C . LEU A 1 245 ? -20.550 -44.152 -23.507 1.00 35.85 518 LEU A C 1
ATOM 1948 O O . LEU A 1 245 ? -20.816 -44.013 -24.709 1.00 35.94 518 LEU A O 1
ATOM 1953 N N . HIS A 1 246 ? -21.182 -45.038 -22.732 1.00 33.68 519 HIS A N 1
ATOM 1954 C CA . HIS A 1 246 ? -22.276 -45.846 -23.256 1.00 33.81 519 HIS A CA 1
ATOM 1955 C C . HIS A 1 246 ? -23.392 -44.969 -23.810 1.00 38.56 519 HIS A C 1
ATOM 1956 O O . HIS A 1 246 ? -23.891 -45.210 -24.916 1.00 37.16 519 HIS A O 1
ATOM 1963 N N . ARG A 1 247 ? -23.803 -43.938 -23.058 1.00 33.91 520 ARG A N 1
ATOM 1964 C CA . ARG A 1 247 ? -24.884 -43.085 -23.559 1.00 43.91 520 ARG A CA 1
ATOM 1965 C C . ARG A 1 247 ? -24.448 -42.285 -24.780 1.00 39.45 520 ARG A C 1
ATOM 1966 O O . ARG A 1 247 ? -25.283 -41.952 -25.624 1.00 40.18 520 ARG A O 1
ATOM 1974 N N . LEU A 1 248 ? -23.154 -41.993 -24.905 1.00 36.58 521 LEU A N 1
ATOM 1975 C CA . LEU A 1 248 ? -22.629 -41.292 -26.072 1.00 40.02 521 LEU A CA 1
ATOM 1976 C C . LEU A 1 248 ? -22.472 -42.193 -27.291 1.00 36.28 521 LEU A C 1
ATOM 1977 O O . LEU A 1 248 ? -22.073 -41.702 -28.356 1.00 37.95 521 LEU A O 1
ATOM 1982 N N . GLN A 1 249 ? -22.752 -43.491 -27.158 1.00 40.75 522 GLN A N 1
ATOM 1983 C CA . GLN A 1 249 ? -22.531 -44.460 -28.233 1.00 47.32 522 GLN A CA 1
ATOM 1984 C C . GLN A 1 249 ? -21.071 -44.461 -28.687 1.00 44.03 522 GLN A C 1
ATOM 1985 O O . GLN A 1 249 ? -20.766 -44.559 -29.878 1.00 39.52 522 GLN A O 1
ATOM 1991 N N . ILE A 1 250 ? -20.155 -44.318 -27.739 1.00 34.57 523 ILE A N 1
ATOM 1992 C CA . ILE A 1 250 ? -18.730 -44.415 -28.028 1.00 40.36 523 ILE A CA 1
ATOM 1993 C C . ILE A 1 250 ? -18.275 -45.791 -27.565 1.00 35.88 523 ILE A C 1
ATOM 1994 O O . ILE A 1 250 ? -18.243 -46.068 -26.362 1.00 36.61 523 ILE A O 1
ATOM 1999 N N . LYS A 1 251 ? -17.920 -46.653 -28.515 1.00 35.10 524 LYS A N 1
ATOM 2000 C CA . LYS A 1 251 ? -17.583 -48.033 -28.185 1.00 39.40 524 LYS A CA 1
ATOM 2001 C C . LYS A 1 251 ? -16.384 -48.118 -27.239 1.00 46.28 524 LYS A C 1
ATOM 2002 O O . LYS A 1 251 ? -15.338 -47.498 -27.456 1.00 38.60 524 LYS A O 1
ATOM 2008 N N . MET A 1 252 ? -16.537 -48.898 -26.178 1.00 36.88 525 MET A N 1
ATOM 2009 C CA . MET A 1 252 ? -15.436 -49.171 -25.259 1.00 35.46 525 MET A CA 1
ATOM 2010 C C . MET 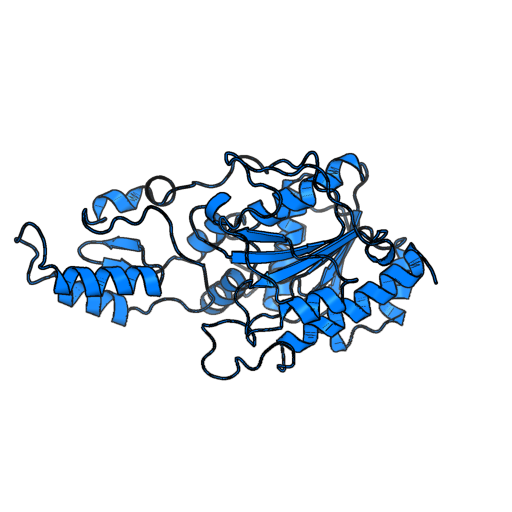A 1 252 ? -14.831 -50.509 -25.676 1.00 34.13 525 MET A C 1
ATOM 2011 O O . MET A 1 252 ? -15.337 -51.575 -25.328 1.00 39.05 525 MET A O 1
ATOM 2016 N N . LYS A 1 253 ? -13.760 -50.445 -26.471 1.00 35.04 526 LYS A N 1
ATOM 2017 C CA . LYS A 1 253 ? -13.029 -51.659 -26.833 1.00 39.73 526 LYS A CA 1
ATOM 2018 C C . LYS A 1 253 ? -12.465 -52.344 -25.600 1.00 30.27 526 LYS A C 1
ATOM 2019 O O . LYS A 1 253 ? -12.460 -53.577 -25.505 1.00 36.53 526 LYS A O 1
ATOM 2025 N N . LEU A 1 254 ? -11.992 -51.557 -24.643 1.00 38.37 527 LEU A N 1
ATOM 2026 C CA . LEU A 1 254 ? -11.359 -52.072 -23.442 1.00 38.35 527 LEU A CA 1
ATOM 2027 C C . LEU A 1 254 ? -11.604 -51.076 -22.324 1.00 31.75 527 LEU A C 1
ATOM 2028 O O . LEU A 1 254 ? -11.498 -49.867 -22.530 1.00 34.02 527 LEU A O 1
ATOM 2033 N N . VAL A 1 255 ? -11.955 -51.582 -21.150 1.00 34.53 528 VAL A N 1
ATOM 2034 C CA . VAL A 1 255 ? -11.962 -50.783 -19.931 1.00 36.52 528 VAL A CA 1
ATOM 2035 C C . VAL A 1 255 ? -11.123 -51.529 -18.904 1.00 36.39 528 VAL A C 1
ATOM 2036 O O . VAL A 1 255 ? -11.472 -52.648 -18.502 1.00 38.89 528 VAL A O 1
ATOM 2040 N N . VAL A 1 256 ? -10.016 -50.924 -18.494 1.00 33.79 529 VAL A N 1
ATOM 2041 C CA . VAL A 1 256 ? -9.265 -51.387 -17.337 1.00 31.05 529 VAL A CA 1
ATOM 2042 C C . VAL A 1 256 ? -9.735 -50.532 -16.172 1.00 36.02 529 VAL A C 1
ATOM 2043 O O . VAL A 1 256 ? -9.507 -49.319 -16.152 1.00 35.61 529 VAL A O 1
ATOM 2047 N N . SER A 1 257 ? -10.418 -51.162 -15.220 1.00 28.89 530 SER A N 1
ATOM 2048 C CA . SER A 1 257 ? -11.032 -50.472 -14.098 1.00 29.78 530 SER A CA 1
ATOM 2049 C C . SER A 1 257 ? -10.219 -50.717 -12.833 1.00 32.63 530 SER A C 1
ATOM 2050 O O . SER A 1 257 ? -9.749 -51.832 -12.592 1.00 35.12 530 SER A O 1
ATOM 2053 N N . VAL A 1 258 ? -10.038 -49.669 -12.035 1.00 30.74 531 VAL A N 1
ATOM 2054 C CA . VAL A 1 258 ? -9.359 -49.764 -10.745 1.00 28.73 531 VAL A CA 1
ATOM 2055 C C . VAL A 1 258 ? -10.314 -49.206 -9.704 1.00 34.58 531 VAL A C 1
ATOM 2056 O O . VAL A 1 258 ? -10.621 -48.007 -9.713 1.00 31.44 531 VAL A O 1
ATOM 2060 N N . GLU A 1 259 ? -10.798 -50.075 -8.818 1.00 33.49 532 GLU A N 1
ATOM 2061 C CA . GLU A 1 259 ? -11.859 -49.712 -7.883 1.00 28.25 532 GLU A CA 1
ATOM 2062 C C . GLU A 1 259 ? -11.814 -50.688 -6.719 1.00 31.47 532 GLU A C 1
ATOM 2063 O O . GLU A 1 259 ? -11.963 -51.897 -6.915 1.00 32.71 532 GLU A O 1
ATOM 2069 N N . ILE A 1 260 ? -11.629 -50.166 -5.507 1.00 33.23 533 ILE A N 1
ATOM 2070 C CA . ILE A 1 260 ? -11.319 -51.037 -4.384 1.00 33.29 533 ILE A CA 1
ATOM 2071 C C . ILE A 1 260 ? -12.553 -51.687 -3.776 1.00 38.34 533 ILE A C 1
ATOM 2072 O O . ILE A 1 260 ? -12.428 -52.732 -3.124 1.00 37.98 533 ILE A O 1
ATOM 2077 N N . SER A 1 261 ? -13.742 -51.122 -3.974 1.00 36.76 534 SER A N 1
ATOM 2078 C CA . SER A 1 261 ? -14.939 -51.687 -3.366 1.00 36.19 534 SER A CA 1
ATOM 2079 C C . SER A 1 261 ? -15.433 -52.881 -4.176 1.00 43.64 534 SER A C 1
ATOM 2080 O O . SER A 1 261 ? -15.665 -52.772 -5.386 1.00 33.80 534 SER A O 1
ATOM 2083 N N . LYS A 1 262 ? -15.608 -54.018 -3.499 1.00 41.81 535 LYS A N 1
ATOM 2084 C CA . LYS A 1 262 ? -16.086 -55.219 -4.178 1.00 40.81 535 LYS A CA 1
ATOM 2085 C C . LYS A 1 262 ? -17.492 -55.029 -4.749 1.00 40.85 535 LYS A C 1
ATOM 2086 O O . LYS A 1 262 ? -17.746 -55.408 -5.898 1.00 37.25 535 LYS A O 1
ATOM 2092 N N . VAL A 1 263 ? -18.425 -54.460 -3.974 1.00 36.98 536 VAL A N 1
ATOM 2093 C CA . VAL A 1 263 ? -19.777 -54.302 -4.515 1.00 36.54 536 VAL A CA 1
ATOM 2094 C C . VAL A 1 263 ? -19.787 -53.323 -5.687 1.00 44.34 536 VAL A C 1
ATOM 2095 O O . VAL A 1 263 ? -20.575 -53.487 -6.632 1.00 34.70 536 VAL A O 1
ATOM 2099 N N . ASN A 1 264 ? -18.919 -52.304 -5.657 1.00 36.73 537 ASN A N 1
ATOM 2100 C CA . ASN A 1 264 ? -18.797 -51.394 -6.797 1.00 44.82 537 ASN A CA 1
ATOM 2101 C C . ASN A 1 264 ? -18.330 -52.139 -8.043 1.00 35.37 537 ASN A C 1
ATOM 2102 O O . ASN A 1 264 ? -18.888 -51.954 -9.131 1.00 34.31 537 ASN A O 1
ATOM 2107 N N . ARG A 1 265 ? -17.319 -53.000 -7.894 1.00 35.76 538 ARG A N 1
ATOM 2108 C CA . ARG A 1 265 ? -16.860 -53.816 -9.016 1.00 37.53 538 ARG A CA 1
ATOM 2109 C C . ARG A 1 265 ? -17.959 -54.739 -9.530 1.00 37.71 538 ARG A C 1
ATOM 2110 O O . ARG A 1 265 ? -18.049 -54.979 -10.740 1.00 41.57 538 ARG A O 1
ATOM 2118 N N . ASN A 1 266 ? -18.801 -55.260 -8.632 1.00 37.78 539 ASN A N 1
ATOM 2119 C CA . ASN A 1 266 ? -19.932 -56.084 -9.059 1.00 39.94 539 ASN A CA 1
ATOM 2120 C C . ASN A 1 266 ? -20.944 -55.269 -9.857 1.00 39.19 539 ASN A C 1
ATOM 2121 O O . ASN A 1 266 ? -21.507 -55.761 -10.844 1.00 41.06 539 ASN A O 1
ATOM 2126 N N . ILE A 1 267 ? -21.204 -54.030 -9.434 1.00 29.14 540 ILE A N 1
ATOM 2127 C CA . ILE A 1 267 ? -22.169 -53.195 -10.143 1.00 35.11 540 ILE A CA 1
ATOM 2128 C C . ILE A 1 267 ? -21.666 -52.885 -11.545 1.00 40.18 540 ILE A C 1
ATOM 2129 O O . ILE A 1 267 ? -22.431 -52.910 -12.520 1.00 37.61 540 ILE A O 1
ATOM 2134 N N . LEU A 1 268 ? -20.368 -52.599 -11.668 1.00 38.73 541 LEU A N 1
ATOM 2135 C CA . LEU A 1 268 ? -19.772 -52.304 -12.965 1.00 32.49 541 LEU A CA 1
ATOM 2136 C C . LEU A 1 268 ? -19.813 -53.521 -13.886 1.00 41.78 541 LEU A C 1
ATOM 2137 O O . LEU A 1 268 ? -20.161 -53.406 -15.069 1.00 35.20 541 LEU A O 1
ATOM 2142 N N . LYS A 1 269 ? -19.477 -54.704 -13.362 1.00 36.42 542 LYS A N 1
ATOM 2143 C CA . LYS A 1 269 ? -19.545 -55.894 -14.203 1.00 40.56 542 LYS A CA 1
ATOM 2144 C C . LYS A 1 269 ? -20.990 -56.255 -14.541 1.00 41.45 542 LYS A C 1
ATOM 2145 O O . LYS A 1 269 ? -21.265 -56.729 -15.652 1.00 43.35 542 LYS A O 1
ATOM 2151 N N . ASP A 1 270 ? -21.924 -56.038 -13.610 1.00 43.70 543 ASP A N 1
ATOM 2152 C CA . ASP A 1 270 ? -23.336 -56.218 -13.930 1.00 41.53 543 ASP A CA 1
ATOM 2153 C C . ASP A 1 270 ? -23.749 -55.306 -15.084 1.00 43.07 543 ASP A C 1
ATOM 2154 O O . ASP A 1 270 ? -24.432 -55.735 -16.021 1.00 46.39 543 ASP A O 1
ATOM 2159 N N . PHE A 1 271 ? -23.322 -54.041 -15.040 1.00 39.52 544 PHE A N 1
ATOM 2160 C CA . PHE A 1 271 ? -23.619 -53.115 -16.128 1.00 33.74 544 PHE A CA 1
ATOM 2161 C C . PHE A 1 271 ? -22.977 -53.578 -17.434 1.00 40.76 544 PHE A C 1
ATOM 2162 O O . PHE A 1 271 ? -23.563 -53.433 -18.513 1.00 38.89 544 PHE A O 1
ATOM 2170 N N . TRP A 1 272 ? -21.774 -54.146 -17.351 1.00 42.52 545 TRP A N 1
ATOM 2171 C CA . TRP A 1 272 ? -21.072 -54.575 -18.554 1.00 37.87 545 TRP A CA 1
ATOM 2172 C C . TRP A 1 272 ? -21.848 -55.658 -19.288 1.00 40.66 545 TRP A C 1
ATOM 2173 O O . TRP A 1 272 ? -21.904 -55.666 -20.523 1.00 39.98 545 TRP A O 1
ATOM 2184 N N . GLU A 1 273 ? -22.455 -56.584 -18.547 1.00 43.86 546 GLU A N 1
ATOM 2185 C CA . GLU A 1 273 ? -23.174 -57.666 -19.200 1.00 44.08 546 GLU A CA 1
ATOM 2186 C C . GLU A 1 273 ? -24.589 -57.247 -19.573 1.00 57.12 546 GLU A C 1
ATOM 2187 O O . GLU A 1 273 ? -25.104 -57.664 -20.618 1.00 52.31 546 GLU A O 1
ATOM 2193 N N . GLN A 1 274 ? -25.231 -56.425 -18.739 1.00 48.03 547 GLN A N 1
ATOM 2194 C CA . GLN A 1 274 ? -26.618 -56.063 -19.007 1.00 54.80 547 GLN A CA 1
ATOM 2195 C C . GLN A 1 274 ? -26.742 -55.110 -20.185 1.00 49.83 547 GLN A C 1
ATOM 2196 O O . GLN A 1 274 ? -27.813 -55.040 -20.796 1.00 50.82 547 GLN A O 1
ATOM 2202 N N . THR A 1 275 ? -25.677 -54.389 -20.530 1.00 44.35 548 THR A N 1
ATOM 2203 C CA . THR A 1 275 ? -25.674 -53.586 -21.744 1.00 46.35 548 THR A CA 1
ATOM 2204 C C . THR A 1 275 ? -24.978 -54.288 -22.905 1.00 49.77 548 THR A C 1
ATOM 2205 O O . THR A 1 275 ? -24.758 -53.661 -23.945 1.00 50.70 548 THR A O 1
ATOM 2209 N N . ASN A 1 276 ? -24.614 -55.562 -22.743 1.00 43.23 549 ASN A N 1
ATOM 2210 C CA . ASN A 1 276 ? -24.079 -56.375 -23.835 1.00 44.48 549 ASN A CA 1
ATOM 2211 C C . ASN A 1 276 ? -22.836 -55.747 -24.468 1.00 40.26 549 ASN A C 1
ATOM 2212 O O . ASN A 1 276 ? -22.659 -55.763 -25.689 1.00 42.29 549 ASN A O 1
ATOM 2217 N N . GLN A 1 277 ? -21.961 -55.203 -23.630 1.00 34.68 550 GLN A N 1
ATOM 2218 C CA . GLN A 1 277 ? -20.693 -54.682 -24.119 1.00 38.57 550 GLN A CA 1
ATOM 2219 C C . GLN A 1 277 ? -19.889 -55.786 -24.796 1.00 38.10 550 GLN A C 1
ATOM 2220 O O . GLN A 1 277 ? -19.661 -56.852 -24.217 1.00 46.69 550 GLN A O 1
ATOM 2226 N N . THR A 1 278 ? -19.463 -55.529 -26.032 1.00 39.13 551 THR A N 1
ATOM 2227 C CA . THR A 1 278 ? -18.635 -56.481 -26.761 1.00 42.55 551 THR A CA 1
ATOM 2228 C C . THR A 1 278 ? -17.158 -56.368 -26.400 1.00 45.63 551 THR A C 1
ATOM 2229 O O . THR A 1 278 ? -16.401 -57.319 -26.625 1.00 53.78 551 THR A O 1
ATOM 2233 N N . GLY A 1 279 ? -16.733 -55.236 -25.854 1.00 44.95 552 GLY A N 1
ATOM 2234 C CA . GLY A 1 279 ? -15.358 -55.058 -25.445 1.00 37.95 552 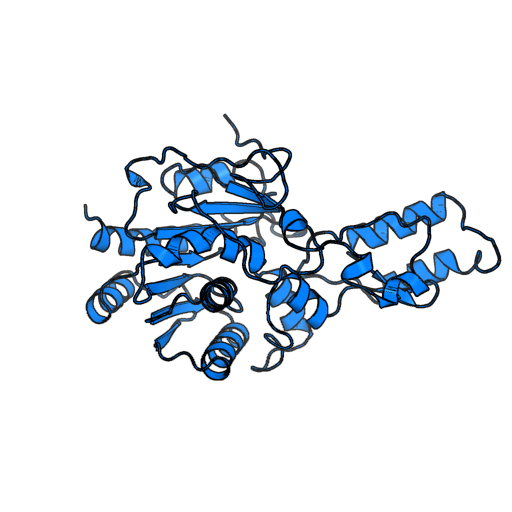GLY A CA 1
ATOM 2235 C C . GLY A 1 279 ? -15.048 -55.801 -24.154 1.00 44.89 552 GLY A C 1
ATOM 2236 O O . GLY A 1 279 ? -15.888 -56.471 -23.552 1.00 43.29 552 GLY A O 1
ATOM 2237 N N . GLU A 1 280 ? -13.801 -55.669 -23.718 1.00 41.48 553 GLU A N 1
ATOM 2238 C CA . GLU A 1 280 ? -13.324 -56.400 -22.555 1.00 41.19 553 GLU A CA 1
ATOM 2239 C C . GLU A 1 280 ? -13.233 -55.484 -21.344 1.00 36.69 553 GLU A C 1
ATOM 2240 O O . GLU A 1 280 ? -12.755 -54.349 -21.435 1.00 37.76 553 GLU A O 1
ATOM 2246 N N . LEU A 1 281 ? -13.695 -55.989 -20.208 1.00 35.11 554 LEU A N 1
ATOM 2247 C CA . LEU A 1 281 ? -13.587 -55.297 -18.935 1.00 36.43 554 LEU A CA 1
ATOM 2248 C C . LEU A 1 281 ? -12.572 -56.030 -18.072 1.00 31.67 554 LEU A C 1
ATOM 2249 O O . LEU A 1 281 ? -12.675 -57.247 -17.881 1.00 34.93 554 LEU A O 1
ATOM 2254 N N . ILE A 1 282 ? -11.586 -55.297 -17.570 1.00 32.49 555 ILE A N 1
ATOM 2255 C CA . ILE A 1 282 ? -10.590 -55.838 -16.655 1.00 35.87 555 ILE A CA 1
ATOM 2256 C C . ILE A 1 282 ? -10.700 -55.064 -15.355 1.00 30.57 555 ILE A C 1
ATOM 2257 O O . ILE A 1 282 ? -10.704 -53.830 -15.366 1.00 33.02 555 ILE A O 1
ATOM 2262 N N . GLU A 1 283 ? -10.802 -55.779 -14.241 1.00 30.48 556 GLU A N 1
ATOM 2263 C CA . GLU A 1 283 ? -11.064 -55.152 -12.950 1.00 35.32 556 GLU A CA 1
ATOM 2264 C C . GLU A 1 283 ? -9.878 -55.366 -12.021 1.00 31.44 556 GLU A C 1
ATOM 2265 O O . GLU A 1 283 ? -9.498 -56.509 -11.743 1.00 32.94 556 GLU A O 1
ATOM 2271 N N . PHE A 1 284 ? -9.293 -54.265 -11.561 1.00 33.30 557 PHE A N 1
ATOM 2272 C CA . PHE A 1 284 ? -8.314 -54.241 -10.485 1.00 32.34 557 PHE A CA 1
ATOM 2273 C C . PHE A 1 284 ? -8.950 -53.646 -9.234 1.00 36.55 557 PHE A C 1
ATOM 2274 O O . PHE A 1 284 ? -9.915 -52.879 -9.307 1.00 32.60 557 PHE A O 1
ATOM 2282 N N . SER A 1 285 ? -8.380 -53.988 -8.082 1.00 34.06 558 SER A N 1
ATOM 2283 C CA . SER A 1 285 ? -8.920 -53.537 -6.804 1.00 33.48 558 SER A CA 1
ATOM 2284 C C . SER A 1 285 ? -8.238 -52.266 -6.293 1.00 37.39 558 SER A C 1
ATOM 2285 O O . SER A 1 285 ? -8.800 -51.169 -6.401 1.00 31.38 558 SER A O 1
ATOM 2288 N N . ASP A 1 286 ? -7.029 -52.405 -5.741 1.00 32.48 559 ASP A N 1
ATOM 2289 C CA . ASP A 1 286 ? -6.328 -51.318 -5.066 1.00 36.92 559 ASP A CA 1
ATOM 2290 C C . ASP A 1 286 ? -5.340 -50.647 -6.016 1.00 44.44 559 ASP A C 1
ATOM 2291 O O . ASP A 1 286 ? -4.387 -51.283 -6.482 1.00 40.65 559 ASP A O 1
ATOM 2296 N N . ILE A 1 287 ? -5.543 -49.348 -6.259 1.00 43.74 560 ILE A N 1
ATOM 2297 C CA . ILE A 1 287 ? -4.646 -48.601 -7.137 1.00 40.45 560 ILE A CA 1
ATOM 2298 C C . ILE A 1 287 ? -3.228 -48.581 -6.584 1.00 39.67 560 ILE A C 1
ATOM 2299 O O . ILE A 1 287 ? -2.257 -48.561 -7.352 1.00 36.88 560 ILE A O 1
ATOM 2304 N N . GLN A 1 288 ? -3.070 -48.624 -5.258 1.00 37.12 561 GLN A N 1
ATOM 2305 C CA . GLN A 1 288 ? -1.734 -48.621 -4.679 1.00 34.48 561 GLN A CA 1
ATOM 2306 C C . GLN A 1 288 ? -0.943 -49.878 -5.006 1.00 47.55 561 GLN A C 1
ATOM 2307 O O . GLN A 1 288 ? 0.289 -49.854 -4.909 1.00 46.25 561 GLN A O 1
ATOM 2313 N N . HIS A 1 289 ? -1.612 -50.971 -5.371 1.00 42.15 562 HIS A N 1
ATOM 2314 C CA . HIS A 1 289 ? -0.951 -52.221 -5.721 1.00 38.97 562 HIS A CA 1
ATOM 2315 C C . HIS A 1 289 ? -0.791 -52.390 -7.224 1.00 41.20 562 HIS A C 1
ATOM 2316 O O . HIS A 1 289 ? -0.198 -53.376 -7.669 1.00 46.29 562 HIS A O 1
ATOM 2323 N N . LEU A 1 290 ? -1.315 -51.460 -8.014 1.00 37.31 563 LEU A N 1
ATOM 2324 C CA . LEU A 1 290 ? -1.181 -51.520 -9.463 1.00 34.40 563 LEU A CA 1
ATOM 2325 C C . LEU A 1 290 ? 0.177 -50.947 -9.850 1.00 41.04 563 LEU A C 1
ATOM 2326 O O . LEU A 1 290 ? 0.392 -49.738 -9.752 1.00 39.86 563 LEU A O 1
ATOM 2331 N N . THR A 1 291 ? 1.099 -51.804 -10.285 1.00 41.15 564 THR A N 1
ATOM 2332 C CA . THR A 1 291 ? 2.457 -51.345 -10.542 1.00 41.64 564 THR A CA 1
ATOM 2333 C C . THR A 1 291 ? 2.552 -50.634 -11.891 1.00 46.23 564 THR A C 1
ATOM 2334 O O . THR A 1 291 ? 1.719 -50.820 -12.785 1.00 38.38 564 THR A O 1
ATOM 2338 N N . ASN A 1 292 ? 3.603 -49.817 -12.027 1.00 37.13 565 ASN A N 1
ATOM 2339 C CA . ASN A 1 292 ? 3.868 -49.134 -13.292 1.00 43.82 565 ASN A CA 1
ATOM 2340 C C . ASN A 1 292 ? 4.045 -50.132 -14.430 1.00 46.88 565 ASN A C 1
ATOM 2341 O O . ASN A 1 292 ? 3.525 -49.929 -15.537 1.00 41.18 565 ASN A O 1
ATOM 2346 N N . ASP A 1 293 ? 4.768 -51.221 -14.172 1.00 40.14 566 ASP A N 1
ATOM 2347 C CA . ASP A 1 293 ? 5.031 -52.201 -15.217 1.00 50.88 566 ASP A CA 1
ATOM 2348 C C . ASP A 1 293 ? 3.765 -52.935 -15.650 1.00 43.31 566 ASP A C 1
ATOM 2349 O O . ASP A 1 293 ? 3.665 -53.347 -16.810 1.00 49.78 566 ASP A O 1
ATOM 2354 N N . THR A 1 294 ? 2.799 -53.117 -14.746 1.00 41.12 567 THR A N 1
ATOM 2355 C CA . THR A 1 294 ? 1.511 -53.687 -15.143 1.00 40.25 567 THR A CA 1
ATOM 2356 C C . THR A 1 294 ? 0.781 -52.780 -16.133 1.00 41.80 567 THR A C 1
ATOM 2357 O O . THR A 1 294 ? 0.209 -53.253 -17.123 1.00 40.98 567 THR A O 1
ATOM 2361 N N . ILE A 1 295 ? 0.783 -51.473 -15.880 1.00 37.58 568 ILE A N 1
ATOM 2362 C CA . ILE A 1 295 ? 0.189 -50.533 -16.826 1.00 37.64 568 ILE A CA 1
ATOM 2363 C C . ILE A 1 295 ? 0.879 -50.640 -18.183 1.00 44.97 568 ILE A C 1
ATOM 2364 O O . ILE A 1 295 ? 0.219 -50.693 -19.230 1.00 42.86 568 ILE A O 1
ATOM 2369 N N . GLU A 1 296 ? 2.219 -50.690 -18.185 1.00 40.22 569 GLU A N 1
ATOM 2370 C CA . GLU A 1 296 ? 2.953 -50.799 -19.444 1.00 37.36 569 GLU A CA 1
ATOM 2371 C C . GLU A 1 296 ? 2.669 -52.125 -20.134 1.00 37.43 569 GLU A C 1
ATOM 2372 O O . GLU A 1 296 ? 2.566 -52.183 -21.365 1.00 44.25 569 GLU A O 1
ATOM 2378 N N . GLY A 1 297 ? 2.524 -53.201 -19.358 1.00 43.10 570 GLY A N 1
ATOM 2379 C CA . GLY A 1 297 ? 2.160 -54.480 -19.947 1.00 44.74 570 GLY A CA 1
ATOM 2380 C C . GLY A 1 297 ? 0.778 -54.457 -20.574 1.00 46.14 570 GLY A C 1
ATOM 2381 O O . GLY A 1 297 ? 0.575 -54.983 -21.672 1.00 46.29 570 GLY A O 1
ATOM 2382 N N . LEU A 1 298 ? -0.190 -53.837 -19.895 1.00 39.61 571 LEU A N 1
ATOM 2383 C CA . LEU A 1 298 ? -1.533 -53.749 -20.458 1.00 36.63 571 LEU A CA 1
ATOM 2384 C C . LEU A 1 298 ? -1.532 -52.951 -21.754 1.00 41.21 571 LEU A C 1
ATOM 2385 O O . LEU A 1 298 ? -2.151 -53.362 -22.743 1.00 41.46 571 LEU A O 1
ATOM 2390 N N . MET A 1 299 ? -0.835 -51.810 -21.769 1.00 34.65 572 MET A N 1
ATOM 2391 C CA . MET A 1 299 ? -0.740 -51.010 -22.983 1.00 39.64 572 MET A CA 1
ATOM 2392 C C . MET A 1 299 ? -0.074 -51.765 -24.124 1.00 41.10 572 MET A C 1
ATOM 2393 O O . MET A 1 299 ? -0.438 -51.568 -25.288 1.00 45.55 572 MET A O 1
ATOM 2398 N N . GLU A 1 300 ? 0.904 -52.618 -23.825 1.00 42.98 573 GLU A N 1
ATOM 2399 C CA . GLU A 1 300 ? 1.546 -53.360 -24.901 1.00 38.80 573 GLU A CA 1
ATOM 2400 C C . GLU A 1 300 ? 0.613 -54.416 -25.475 1.00 44.54 573 GLU A C 1
ATOM 2401 O O . GLU A 1 300 ? 0.645 -54.683 -26.682 1.00 44.71 573 GLU A O 1
ATOM 2407 N N . LYS A 1 301 ? -0.230 -55.017 -24.633 1.00 34.91 574 LYS A N 1
ATOM 2408 C CA . LYS A 1 301 ? -1.166 -56.017 -25.132 1.00 41.25 574 LYS A CA 1
ATOM 2409 C C . LYS A 1 301 ? -2.274 -55.376 -25.961 1.00 43.15 574 LYS A C 1
ATOM 2410 O O . LYS A 1 301 ? -2.564 -55.835 -27.072 1.00 39.04 574 LYS A O 1
ATOM 2416 N N . TYR A 1 302 ? -2.876 -54.292 -25.451 1.00 37.97 575 TYR A N 1
ATOM 2417 C CA . TYR A 1 302 ? -4.082 -53.709 -26.025 1.00 39.35 575 TYR A CA 1
ATOM 2418 C C . TYR A 1 302 ? -3.848 -52.458 -26.859 1.00 45.87 575 TYR A C 1
ATOM 2419 O O . TYR A 1 302 ? -4.814 -51.939 -27.436 1.00 35.65 575 TYR A O 1
ATOM 2428 N N . GLY A 1 303 ? -2.611 -51.960 -26.929 1.00 40.98 576 GLY A N 1
ATOM 2429 C CA . GLY A 1 303 ? -2.279 -50.818 -27.765 1.00 35.65 576 GLY A CA 1
ATOM 2430 C C . GLY A 1 303 ? -2.456 -49.435 -27.158 1.00 39.09 576 GLY A C 1
ATOM 2431 O O . GLY A 1 303 ? -2.875 -48.513 -27.862 1.00 56.74 576 GLY A O 1
ATOM 2432 N N . GLY A 1 304 ? -2.150 -49.252 -25.876 1.00 35.64 577 GLY A N 1
ATOM 2433 C CA . GLY A 1 304 ? -2.267 -47.948 -25.255 1.00 32.55 577 GLY A CA 1
ATOM 2434 C C . GLY A 1 304 ? -3.689 -47.628 -24.808 1.00 40.41 577 GLY A C 1
ATOM 2435 O O . GLY A 1 304 ? -4.646 -48.358 -25.071 1.00 41.03 577 GLY A O 1
ATOM 2436 N N . PHE A 1 305 ? -3.819 -46.511 -24.093 1.00 35.99 578 PHE A N 1
ATOM 2437 C CA . PHE A 1 305 ? -5.104 -46.033 -23.599 1.00 34.32 578 PHE A CA 1
ATOM 2438 C C . PHE A 1 305 ? -5.413 -44.705 -24.264 1.00 37.69 578 PHE A C 1
ATOM 2439 O O . PHE A 1 305 ? -4.582 -43.790 -24.250 1.00 36.13 578 PHE A O 1
ATOM 2447 N N . ASP A 1 306 ? -6.604 -44.606 -24.849 1.00 30.66 579 ASP A N 1
ATOM 2448 C CA . ASP A 1 306 ? -7.018 -43.365 -25.486 1.00 31.18 579 ASP A CA 1
ATOM 2449 C C . ASP A 1 306 ? -7.535 -42.353 -24.473 1.00 32.55 579 ASP A C 1
ATOM 2450 O O . ASP A 1 306 ? -7.458 -41.142 -24.721 1.00 32.71 579 ASP A O 1
ATOM 2455 N N . LEU A 1 307 ? -8.025 -42.826 -23.323 1.00 33.19 580 LEU A N 1
ATOM 2456 C CA . LEU A 1 307 ? -8.656 -41.973 -22.323 1.00 29.89 580 LEU A CA 1
ATOM 2457 C C . LEU A 1 307 ? -8.350 -42.521 -20.937 1.00 25.60 580 LEU A C 1
ATOM 2458 O O . LEU A 1 307 ? -8.568 -43.707 -20.684 1.00 33.46 580 LEU A O 1
ATOM 2463 N N . VAL A 1 308 ? -7.824 -41.667 -20.060 1.00 28.50 581 VAL A N 1
ATOM 2464 C CA . VAL A 1 308 ? -7.677 -41.962 -18.636 1.00 29.30 581 VAL A CA 1
ATOM 2465 C C . VAL A 1 308 ? -8.688 -41.088 -17.905 1.00 27.76 581 VAL A C 1
ATOM 2466 O O . VAL A 1 308 ? -8.666 -39.862 -18.042 1.00 32.39 581 VAL A O 1
ATOM 2470 N N . ILE A 1 309 ? -9.595 -41.703 -17.155 1.00 29.03 582 ILE A N 1
ATOM 2471 C CA . ILE A 1 309 ? -10.672 -40.962 -16.514 1.00 29.54 582 ILE A CA 1
ATOM 2472 C C . ILE A 1 309 ? -10.823 -41.442 -15.079 1.00 29.62 582 ILE A C 1
ATOM 2473 O O . ILE A 1 309 ? -10.715 -42.643 -14.804 1.00 32.51 582 ILE A O 1
ATOM 2478 N N . GLY A 1 310 ? -11.054 -40.503 -14.167 1.00 30.06 583 GLY A N 1
ATOM 2479 C CA . GLY A 1 310 ? -11.331 -40.865 -12.789 1.00 32.99 583 GLY A CA 1
ATOM 2480 C C . GLY A 1 310 ? -11.512 -39.645 -11.913 1.00 35.74 583 GLY A C 1
ATOM 2481 O O . GLY A 1 310 ? -11.047 -38.547 -12.232 1.00 34.65 583 GLY A O 1
ATOM 2482 N N . GLY A 1 311 ? -12.212 -39.861 -10.797 1.00 35.10 584 GLY A N 1
ATOM 2483 C CA . GLY A 1 311 ? -12.223 -38.912 -9.696 1.00 29.12 584 GLY A CA 1
ATOM 2484 C C . GLY A 1 311 ? -11.696 -39.548 -8.424 1.00 31.18 584 GLY A C 1
ATOM 2485 O O . GLY A 1 311 ? -12.206 -40.583 -7.989 1.00 31.50 584 GLY A O 1
ATOM 2486 N N . SER A 1 312 ? -10.661 -38.962 -7.827 1.00 28.84 585 SER A N 1
ATOM 2487 C CA . SER A 1 312 ? -10.064 -39.525 -6.627 1.00 29.32 585 SER A CA 1
ATOM 2488 C C . SER A 1 312 ? -10.870 -39.089 -5.406 1.00 31.47 585 SER A C 1
ATOM 2489 O O . SER A 1 312 ? -11.711 -38.191 -5.501 1.00 34.08 585 SER A O 1
ATOM 2492 N N . PRO A 1 313 ? -10.669 -39.734 -4.253 1.00 35.20 586 PRO A N 1
ATOM 2493 C CA . PRO A 1 313 ? -11.554 -39.481 -3.106 1.00 29.98 586 PRO A CA 1
ATOM 2494 C C . PRO A 1 313 ? -11.617 -38.017 -2.684 1.00 39.95 586 PRO A C 1
ATOM 2495 O O . PRO A 1 313 ? -10.641 -37.269 -2.772 1.00 37.64 586 PRO A O 1
ATOM 2499 N N . CYS A 1 314 ? -12.793 -37.627 -2.191 1.00 33.98 587 CYS A N 1
ATOM 2500 C CA . CYS A 1 314 ? -13.061 -36.274 -1.734 1.00 36.79 587 CYS A CA 1
ATOM 2501 C C . CYS A 1 314 ? -13.241 -36.182 -0.230 1.00 30.71 587 CYS A C 1
ATOM 2502 O O . CYS A 1 314 ? -13.403 -35.073 0.287 1.00 41.89 587 CYS A O 1
ATOM 2505 N N . ASN A 1 315 ? -13.265 -37.313 0.480 1.00 33.88 588 ASN A N 1
ATOM 2506 C CA . ASN A 1 315 ? -13.708 -37.275 1.867 1.00 38.10 588 ASN A CA 1
ATOM 2507 C C . ASN A 1 315 ? -12.833 -36.357 2.709 1.00 38.57 588 ASN A C 1
ATOM 2508 O O . ASN A 1 315 ? -13.338 -35.708 3.631 1.00 39.82 588 ASN A O 1
ATOM 2513 N N . ASN A 1 316 ? -11.540 -36.251 2.387 1.00 31.14 589 ASN A N 1
ATOM 2514 C CA . ASN A 1 316 ? -10.650 -35.358 3.117 1.00 30.34 589 ASN A CA 1
ATOM 2515 C C . ASN A 1 316 ? -10.744 -33.923 2.624 1.00 30.66 589 ASN A C 1
ATOM 2516 O O . ASN A 1 316 ? -10.107 -33.039 3.207 1.00 36.07 589 ASN A O 1
ATOM 2521 N N . LEU A 1 317 ? -11.547 -33.678 1.585 1.00 29.67 590 LEU A N 1
ATOM 2522 C CA . LEU A 1 317 ? -11.796 -32.347 1.058 1.00 29.75 590 LEU A CA 1
ATOM 2523 C C . LEU A 1 317 ? -13.201 -31.830 1.331 1.00 34.78 590 LEU A C 1
ATOM 2524 O O . LEU A 1 317 ? -13.405 -30.613 1.295 1.00 41.29 590 LEU A O 1
ATOM 2529 N N . ALA A 1 318 ? -14.163 -32.710 1.599 1.00 32.28 591 ALA A N 1
ATOM 2530 C CA . ALA A 1 318 ? -15.571 -32.331 1.604 1.00 34.80 591 ALA A CA 1
ATOM 2531 C C . ALA A 1 318 ? -15.959 -31.608 2.889 1.00 31.86 591 ALA A C 1
ATOM 2532 O O . ALA A 1 318 ? -15.575 -32.010 3.990 1.00 32.57 591 ALA A O 1
ATOM 2534 N N . GLY A 1 319 ? -16.750 -30.543 2.745 1.00 32.38 592 GLY A N 1
ATOM 2535 C CA . GLY A 1 319 ? -17.190 -29.793 3.910 1.00 29.37 592 GLY A CA 1
ATOM 2536 C C . GLY A 1 319 ? -18.032 -30.589 4.891 1.00 36.77 592 GLY A C 1
ATOM 2537 O O . GLY A 1 319 ? -18.094 -30.223 6.073 1.00 38.01 592 GLY A O 1
ATOM 2538 N N . GLY A 1 320 ? -18.681 -31.666 4.435 1.00 32.60 593 GLY A N 1
ATOM 2539 C CA . GLY A 1 320 ? -19.463 -32.509 5.331 1.00 27.98 593 GLY A CA 1
ATOM 2540 C C . GLY A 1 320 ? -18.637 -33.348 6.292 1.00 32.56 593 GLY A C 1
ATOM 2541 O O . GLY A 1 320 ? -19.204 -33.914 7.234 1.00 35.25 593 GLY A O 1
ATOM 2542 N N . ASN A 1 321 ? -17.323 -33.434 6.078 1.00 32.69 594 ASN A N 1
ATOM 2543 C CA . ASN A 1 321 ? -16.442 -34.273 6.884 1.00 33.97 594 ASN A CA 1
ATOM 2544 C C . ASN A 1 321 ? -16.043 -33.523 8.151 1.00 36.87 594 ASN A C 1
ATOM 2545 O O . ASN A 1 321 ? -15.246 -32.583 8.099 1.00 35.78 594 ASN A O 1
ATOM 2550 N N . ARG A 1 322 ? -16.579 -33.957 9.293 1.00 41.21 595 ARG A N 1
ATOM 2551 C CA . ARG A 1 322 ? -16.243 -33.347 10.575 1.00 34.57 595 ARG A CA 1
ATOM 2552 C C . ARG A 1 322 ? -14.885 -33.804 11.091 1.00 38.86 595 ARG A C 1
ATOM 2553 O O . ARG A 1 322 ? -14.220 -33.068 11.828 1.00 45.79 595 ARG A O 1
ATOM 2561 N N . VAL A 1 323 ? -14.456 -35.002 10.718 1.00 41.47 596 VAL A N 1
ATOM 2562 C CA . VAL A 1 323 ? -13.345 -35.657 11.398 1.00 39.77 596 VAL A CA 1
ATOM 2563 C C . VAL A 1 323 ? -12.018 -35.414 10.685 1.00 44.42 596 VAL A C 1
ATOM 2564 O O . VAL A 1 323 ? -11.024 -35.049 11.313 1.00 40.25 596 VAL A O 1
ATOM 2568 N N . SER A 1 324 ? -11.970 -35.592 9.370 1.00 38.43 597 SER A N 1
ATOM 2569 C CA . SER A 1 324 ? -10.694 -35.712 8.680 1.00 43.32 597 SER A CA 1
ATOM 2570 C C . SER A 1 324 ? -10.656 -34.849 7.428 1.00 44.23 597 SER A C 1
ATOM 2571 O O . SER A 1 324 ? -10.140 -35.261 6.383 1.00 36.87 597 SER A O 1
ATOM 2574 N N . ARG A 1 325 ? -11.207 -33.639 7.502 1.00 35.31 598 ARG A N 1
ATOM 2575 C CA . ARG A 1 325 ? -11.106 -32.708 6.383 1.00 37.58 598 ARG A CA 1
ATOM 2576 C C . ARG A 1 325 ? -9.740 -32.018 6.397 1.00 37.94 598 ARG A C 1
ATOM 2577 O O . ARG A 1 325 ? -9.623 -30.801 6.532 1.00 40.50 598 ARG A O 1
ATOM 2585 N N . VAL A 1 326 ? -8.690 -32.836 6.251 1.00 34.96 599 VAL A N 1
ATOM 2586 C CA . VAL A 1 326 ? -7.320 -32.346 6.367 1.00 35.98 599 VAL A CA 1
ATOM 2587 C C . VAL A 1 326 ? -6.726 -31.955 5.027 1.00 36.74 599 VAL A C 1
ATOM 2588 O O . VAL A 1 326 ? -5.588 -31.474 4.984 1.00 40.87 599 VAL A O 1
ATOM 2592 N N . GLY A 1 327 ? -7.451 -32.143 3.933 1.00 32.40 600 GLY A N 1
ATOM 2593 C CA . GLY A 1 327 ? -6.983 -31.682 2.647 1.00 29.21 600 GLY A CA 1
ATOM 2594 C C . GLY A 1 327 ? -6.404 -32.785 1.787 1.00 29.18 600 GLY A C 1
ATOM 2595 O O . GLY A 1 327 ? -6.630 -33.980 1.994 1.00 39.93 600 GLY A O 1
ATOM 2596 N N . LEU A 1 328 ? -5.627 -32.356 0.793 1.00 33.84 601 LEU A N 1
ATOM 2597 C CA . LEU A 1 328 ? -5.194 -33.261 -0.261 1.00 33.47 601 LEU A CA 1
ATOM 2598 C C . LEU A 1 328 ? -4.281 -34.368 0.250 1.00 36.85 601 LEU A C 1
ATOM 2599 O O . LEU A 1 328 ? -4.183 -35.414 -0.397 1.00 37.02 601 LEU A O 1
ATOM 2604 N N . GLU A 1 329 ? -3.618 -34.168 1.385 1.00 37.02 602 GLU A N 1
ATOM 2605 C CA . GLU A 1 329 ? -2.709 -35.166 1.935 1.00 43.99 602 GLU A CA 1
ATOM 2606 C C . GLU A 1 329 ? -3.386 -36.121 2.911 1.00 37.32 602 GLU A C 1
ATOM 2607 O O . GLU A 1 329 ? -2.688 -36.886 3.584 1.00 38.50 602 GLU A O 1
ATOM 2613 N N . GLY A 1 330 ? -4.711 -36.097 3.004 1.00 37.09 603 GLY A N 1
ATOM 2614 C CA . GLY A 1 330 ? -5.420 -37.066 3.820 1.00 34.73 603 GLY A CA 1
ATOM 2615 C C . GLY A 1 330 ? -5.253 -38.481 3.297 1.00 46.09 603 GLY A C 1
ATOM 2616 O O . GLY A 1 330 ? -4.866 -38.726 2.153 1.00 38.38 603 GLY A O 1
ATOM 2617 N N . ASP A 1 331 ? -5.585 -39.437 4.172 1.00 36.54 604 ASP A N 1
ATOM 2618 C CA . ASP A 1 331 ? -5.333 -40.847 3.880 1.00 37.08 604 ASP A CA 1
ATOM 2619 C C . ASP A 1 331 ? -5.962 -41.280 2.561 1.00 46.10 604 ASP A C 1
ATOM 2620 O O . ASP A 1 331 ? -5.356 -42.046 1.802 1.00 40.87 604 ASP A O 1
ATOM 2625 N N . GLN A 1 332 ? -7.176 -40.814 2.269 1.00 34.01 605 GLN A N 1
ATOM 2626 C CA . GLN A 1 332 ? -7.847 -41.210 1.037 1.00 37.16 605 GLN A CA 1
ATOM 2627 C C . GLN A 1 332 ? -7.635 -40.222 -0.092 1.00 31.84 605 GLN A C 1
ATOM 2628 O O . GLN A 1 332 ? -7.372 -40.639 -1.223 1.00 34.36 605 GLN A O 1
ATOM 2634 N N . SER A 1 333 ? -7.751 -38.920 0.181 1.00 33.72 606 SER A N 1
ATOM 2635 C CA . SER A 1 333 ? -7.598 -37.941 -0.890 1.00 36.24 606 SER A CA 1
ATOM 2636 C C . SER A 1 333 ? -6.177 -37.898 -1.448 1.00 35.55 606 SER A C 1
ATOM 2637 O O . SER A 1 333 ? -5.993 -37.483 -2.599 1.00 37.47 606 SER A O 1
ATOM 2640 N N . SER A 1 334 ? -5.171 -38.321 -0.673 1.00 34.04 607 SER A N 1
ATOM 2641 C CA . SER A 1 334 ? -3.818 -38.384 -1.213 1.00 35.19 607 SER A CA 1
ATOM 2642 C C . SER A 1 334 ? -3.689 -39.388 -2.351 1.00 37.19 607 SER A C 1
ATOM 2643 O O . SER A 1 334 ? -2.670 -39.374 -3.050 1.00 39.23 607 SER A O 1
ATOM 2646 N N . LEU A 1 335 ? -4.697 -40.244 -2.563 1.00 35.13 608 LEU A N 1
ATOM 2647 C CA . LEU A 1 335 ? -4.674 -41.152 -3.700 1.00 33.84 608 LEU A CA 1
ATOM 2648 C C . LEU A 1 335 ? -4.759 -40.407 -5.022 1.00 36.69 608 LEU A C 1
ATOM 2649 O O . LEU A 1 335 ? -4.597 -41.026 -6.081 1.00 35.08 608 LEU A O 1
ATOM 2654 N N . PHE A 1 336 ? -4.992 -39.094 -4.978 1.00 35.68 609 PHE A N 1
ATOM 2655 C CA . PHE A 1 336 ? -4.863 -38.273 -6.172 1.00 33.99 609 PHE A CA 1
ATOM 2656 C C . PHE A 1 336 ? -3.490 -38.438 -6.821 1.00 37.11 609 PHE A C 1
ATOM 2657 O O . PHE A 1 336 ? -3.375 -38.469 -8.052 1.00 32.33 609 PHE A O 1
ATOM 2665 N N . PHE A 1 337 ? -2.429 -38.522 -6.013 1.00 35.24 610 PHE A N 1
ATOM 2666 C CA . PHE A 1 337 ? -1.093 -38.647 -6.592 1.00 36.92 610 PHE A CA 1
ATOM 2667 C C . PHE A 1 337 ? -0.865 -40.015 -7.220 1.00 37.95 610 PHE A C 1
ATOM 2668 O O . PHE A 1 337 ? 0.019 -40.151 -8.073 1.00 39.90 610 PHE A O 1
ATOM 2676 N N . GLU A 1 338 ? -1.660 -41.019 -6.839 1.00 36.71 611 GLU A N 1
ATOM 2677 C CA . GLU A 1 338 ? -1.662 -42.291 -7.556 1.00 30.95 611 GLU A CA 1
ATOM 2678 C C . GLU A 1 338 ? -2.276 -42.137 -8.940 1.00 39.03 611 GLU A C 1
ATOM 2679 O O . GLU A 1 338 ? -1.809 -42.751 -9.907 1.00 35.46 611 GLU A O 1
ATOM 2685 N N . TYR A 1 339 ? -3.331 -41.327 -9.053 1.00 34.94 612 TYR A N 1
ATOM 2686 C CA . TYR A 1 339 ? -3.849 -40.976 -10.367 1.00 32.47 612 TYR A CA 1
ATOM 2687 C C . TYR A 1 339 ? -2.755 -40.364 -11.239 1.00 34.83 612 TYR A C 1
ATOM 2688 O O . TYR A 1 339 ? -2.591 -40.749 -12.404 1.00 34.23 612 TYR A O 1
ATOM 2697 N N . CYS A 1 340 ? -1.996 -39.397 -10.696 1.00 26.09 613 CYS A N 1
ATOM 2698 C CA . CYS A 1 340 ? -0.934 -38.788 -11.490 1.00 31.74 613 CYS A CA 1
ATOM 2699 C C . CYS A 1 340 ? 0.154 -39.788 -11.839 1.00 38.83 613 CYS A C 1
ATOM 2700 O O . CYS A 1 340 ? 0.685 -39.757 -12.956 1.00 35.21 613 CYS A O 1
ATOM 2703 N N . ARG A 1 341 ? 0.489 -40.682 -10.903 1.00 36.31 614 ARG A N 1
ATOM 2704 C CA . ARG A 1 341 ? 1.512 -41.683 -11.172 1.00 38.91 614 ARG A CA 1
ATOM 2705 C C . ARG A 1 341 ? 1.116 -42.577 -12.339 1.00 35.63 614 ARG A C 1
ATOM 2706 O O . ARG A 1 341 ? 1.908 -42.801 -13.263 1.00 39.05 614 ARG A O 1
ATOM 2714 N N . ILE A 1 342 ? -0.104 -43.109 -12.301 1.00 31.95 615 ILE A N 1
ATOM 2715 C CA . ILE A 1 342 ? -0.588 -43.965 -13.380 1.00 39.19 615 ILE A CA 1
ATOM 2716 C C . ILE A 1 342 ? -0.666 -43.183 -14.688 1.00 39.61 615 ILE A C 1
ATOM 2717 O O . ILE A 1 342 ? -0.256 -43.671 -15.749 1.00 37.41 615 ILE A O 1
ATOM 2722 N N . LEU A 1 343 ? -1.214 -41.969 -14.635 1.00 33.83 616 LEU A N 1
ATOM 2723 C CA . LEU A 1 343 ? -1.334 -41.155 -15.838 1.00 32.68 616 LEU A CA 1
ATOM 2724 C C . LEU A 1 343 ? 0.026 -40.904 -16.472 1.00 36.97 616 LEU A C 1
ATOM 2725 O O . LEU A 1 343 ? 0.167 -40.965 -17.699 1.00 36.99 616 LEU A O 1
ATOM 2730 N N . GLU A 1 344 ? 1.043 -40.634 -15.650 1.00 35.59 617 GLU A N 1
ATOM 2731 C CA . GLU A 1 344 ? 2.386 -40.407 -16.180 1.00 36.61 617 GLU A CA 1
ATOM 2732 C C . GLU A 1 344 ? 2.949 -41.651 -16.859 1.00 37.51 617 GLU A C 1
ATOM 2733 O O . GLU A 1 344 ? 3.702 -41.536 -17.831 1.00 37.15 617 GLU A O 1
ATOM 2739 N N . VAL A 1 345 ? 2.603 -42.845 -16.373 1.00 35.97 618 VAL A N 1
ATOM 2740 C CA . VAL A 1 345 ? 3.037 -44.055 -17.072 1.00 44.06 618 VAL A CA 1
ATOM 2741 C C . VAL A 1 345 ? 2.419 -44.112 -18.465 1.00 37.89 618 VAL A C 1
ATOM 2742 O O . VAL A 1 345 ? 3.093 -44.437 -19.446 1.00 40.33 618 VAL A O 1
ATOM 2746 N N . VAL A 1 346 ? 1.130 -43.787 -18.575 1.00 40.15 619 VAL A N 1
ATOM 2747 C CA . VAL A 1 346 ? 0.470 -43.807 -19.879 1.00 42.87 619 VAL A CA 1
ATOM 2748 C C . VAL A 1 346 ? 1.081 -42.762 -20.805 1.00 40.21 619 VAL A C 1
ATOM 2749 O O . VAL A 1 346 ? 1.324 -43.028 -21.988 1.00 36.41 619 VAL A O 1
ATOM 2753 N N . ARG A 1 347 ? 1.360 -41.565 -20.281 1.00 38.62 620 ARG A N 1
ATOM 2754 C CA . ARG A 1 347 ? 1.932 -40.513 -21.117 1.00 39.22 620 ARG A CA 1
ATOM 2755 C C . ARG A 1 347 ? 3.328 -40.874 -21.602 1.00 42.53 620 ARG A C 1
ATOM 2756 O O . ARG A 1 347 ? 3.718 -40.496 -22.713 1.00 41.39 620 ARG A O 1
ATOM 2764 N N . ALA A 1 348 ? 4.093 -41.609 -20.792 1.00 42.21 621 ALA A N 1
ATOM 2765 C CA . ALA A 1 348 ? 5.453 -41.958 -21.187 1.00 42.22 621 ALA A CA 1
ATOM 2766 C C . ALA A 1 348 ? 5.462 -42.812 -22.448 1.00 47.93 621 ALA A C 1
ATOM 2767 O O . ALA A 1 348 ? 6.363 -42.679 -23.289 1.00 49.00 621 ALA A O 1
ATOM 2769 N N . ARG A 1 349 ? 4.472 -43.693 -22.603 1.00 38.63 622 ARG A N 1
ATOM 2770 C CA . ARG A 1 349 ? 4.413 -44.501 -23.812 1.00 40.62 622 ARG A CA 1
ATOM 2771 C C . ARG A 1 349 ? 3.733 -43.761 -24.954 1.00 45.83 622 ARG A C 1
ATOM 2772 O O . ARG A 1 349 ? 4.185 -43.853 -26.101 1.00 44.50 622 ARG A O 1
ATOM 2780 N N . MET A 1 350 ? 2.669 -43.009 -24.651 1.00 43.04 623 MET A N 1
ATOM 2781 C CA . MET A 1 350 ? 1.851 -42.403 -25.699 1.00 48.28 623 MET A CA 1
ATOM 2782 C C . MET A 1 350 ? 2.557 -41.209 -26.340 1.00 49.29 623 MET A C 1
ATOM 2783 O O . MET A 1 350 ? 2.602 -41.094 -27.571 1.00 60.23 623 MET A O 1
ATOM 2788 N N . ARG A 1 351 ? 3.090 -40.288 -25.525 1.00 44.65 624 ARG A N 1
ATOM 2789 C CA . ARG A 1 351 ? 3.719 -39.082 -26.053 1.00 49.80 624 ARG A CA 1
ATOM 2790 C C . ARG A 1 351 ? 5.238 -39.031 -25.886 1.00 63.76 624 ARG A C 1
ATOM 2791 O O . ARG A 1 351 ? 5.887 -38.228 -26.567 1.00 62.10 624 ARG A O 1
ATOM 2799 N N . GLY A 1 352 ? 5.820 -39.853 -25.013 1.00 48.88 625 GLY A N 1
ATOM 2800 C CA . GLY A 1 352 ? 7.264 -39.974 -24.960 1.00 52.64 625 GLY A CA 1
ATOM 2801 C C . GLY A 1 352 ? 7.977 -39.292 -23.806 1.00 51.06 625 GLY A C 1
ATOM 2802 O O . GLY A 1 352 ? 7.395 -39.061 -22.743 1.00 54.58 625 GLY A O 1
ATOM 2803 N N . SER A 1 353 ? 9.252 -38.970 -24.031 1.00 70.48 626 SER A N 1
ATOM 2804 C CA . SER A 1 353 ? 10.187 -38.419 -23.039 1.00 59.75 626 SER A CA 1
ATOM 2805 C C . SER A 1 353 ? 10.426 -39.380 -21.882 1.00 63.83 626 SER A C 1
ATOM 2806 O O . SER A 1 353 ? 11.100 -39.023 -20.922 1.00 87.42 626 SER A O 1
#

Nearest PDB structures (foldseek):
  7l4n-assembly1_A  TM=1.002E+00  e=1.108E-74  Arabidopsis thaliana
  7l4m-assembly2_A  TM=9.896E-01  e=6.936E-66  Arabidopsis thaliana
  4onj-assembly1_A  TM=9.783E-01  e=9.077E-53  Nicotiana tabacum
  4onq-assembly1_A  TM=9.827E-01  e=5.031E-51  Nicotiana tabacum
  4onj-assembly1_B  TM=9.736E-01  e=5.342E-51  Nicotiana tabacum

Organism: Arabidopsis thaliana (NCBI:txid3702)

Solvent-accessible surface area: 16603 Å² total; per-residue (Å²): 142,110,56,141,69,51,150,74,21,19,22,35,1,5,19,139,68,114,48,93,84,76,144,38,102,50,48,148,114,0,34,32,68,2,35,1,0,0,17,2,14,4,98,26,37,215,34,9,8,45,30,0,8,136,84,0,31,104,0,74,18,4,6,0,4,0,74,30,13,1,1,3,8,6,74,24,0,3,0,1,8,2,46,6,66,127,27,83,50,7,114,107,66,32,123,100,38,5,114,71,30,19,82,155,8,143,186,75,48,23,128,38,5,151,30,88,40,1,76,28,4,99,44,86,58,5,58,72,113,6,8,57,128,0,69,96,28,8,75,100,66,73,108,106,131,84,14,50,79,136,13,29,92,79,0,25,70,35,0,95,126,78,16,1,4,4,70,10,132,31,82,0,17,29,4,74,5,51,45,10,0,47,11,2,16,8,67,122,61,18,0,147,34,21,67,18,51,130,103,69,30,22,114,14,0,7,84,13,24,2,0,8,0,0,0,10,0,0,0,6,0,80,102,71,46,106,147,6,0,7,0,0,4,0,37,13,19,2,0,2,4,2,1,0,0,70,84,4,144,6,121,2,88,3,0,0,0,2,18,113,33,149,30,15,38,53,1,0,97,42,9,20,109,144,40,122,38,116,16,80,30,34,50,54,47,30,8,111,141,5,75,62,109,49,0,89,40,23,0,122,153,52,53,2,1,30,0,0,3,3,15,6,36,28,58,3,0,30,54,53,31,198,142,40,96,106,5,13,131,4,124,81,0,32,32,0,58,33,0,19,66,0,0,84,13,0,9,57,112,53,88,28,174

Secondary structure (DSSP, 8-state):
-PPPPPSS-BTT--TTSS---------GGG--SSEEEEEEES-PSTTHHHHHHHHTTTPPPEEEEGGGTSSB--EEEEEE----SS----SSPPP-SHHHHSGGGGGT--TT---SSB----SSPPPHHHHHHHHHHHGGGSSSSS--HHHHHHHHHHHHHTT-EEEETTEEEPPPHHHHHHHTTPPTTTTSSTT--HHHHHHHHHHS--HHHHHHHHTTHHHH-TT-EEEEEES-TTTHHHHHHHHTT--EEEEEEE---HHHHHHHHHHHHHTT--SEEEEE--GGG--HHHHHHHHHHHT--SEEEEE---TTT-TT-SS----TTSTTGGGHHHHHHHHHHHHHHHT--

Sequence (353 aa):
EPIRLPNPMIGFGVPNEPGLITHRSLPELARGPPFFYYENVALTPKGVWETISRHLFEIPPEFVDSKYFCVAARKRGYIHNLPINNRFQIQPPPKYTIHDAFPLSKRWWPEWDKRTKLNCILTCTGSAQLTNRIRVALEPYNEEPEPPKHVQRYVIDQCKKWNLVWVGKNKAAPLEPDEMESILGFPKNHTRGGGMSRTERFKSLGNSFQVDTVAYHLSVLKPIFPHGINVLSLFTGIGGGEVALHRLQIKMKLVVSVEISKVNRNILKDFWEQTNQTGELIEFSDIQHLTNDTIEGLMEKYGGFDLVIGGSPCNNLAGGNRVSRVGLEGDQSSLFFEYCRILEVVRARMRGS

B-factor: mean 46.57, std 16.79, range [22.16, 155.18]

Foldseek 3Di:
DFDDQDVVLAFCHAPPDPRHHQDDDADPVLADVAKEKEKDAPQFPGPFVVVLCVLNRVAAWGWHWCLSQFQETGTMTMGINFGRHPFDFFPPTYDNFCCVLPVVQVVADDPLLPGRGAYAQALDADDVVLQVVQLVLCVVCLVPPDDDDVNVVVNNVSCRVRVWTGDDHSGTGTDALQSLCVRLPHPGCLLPDLPQDSSNSSHLSRFDHSLRVLLRRCLSCCVVCVPAWAEEEEQCRLNSVVVSCVSSVHAHQEYEHEHADNSSVSSNVVVCVVSPRPHYYHYHHHLVPCDLVNLVVVCVVVPAGNYYYYYWDCQLTDPVNPDRVPHCPTPGNVCSVSSSVNVVSRCCVTVHD

Radius of gyration: 21.16 Å; Cα contacts (8 Å, |Δi|>4): 642; chains: 1; bounding box: 66×42×50 Å

InterPro domains:
  IPR001525 C-5 cytosine methyltransferase [PF00145] (503-617)
  IPR009060 UBA-like superfamily [SSF46934] (52-93)
  IPR009060 UBA-like superfamily [SSF46934] (108-151)
  IPR009060 UBA-like superfamily [SSF46934] (170-225)
  IPR015940 Ubiquitin-associated domain [PS50030] (109-150)
  IPR015940 Ubiquitin-associated domain [PS50030] (190-225)
  IPR015940 Ubiquitin-associated domain [SM00165] (61-96)
  IPR015940 Ubiquitin-associated domain [SM00165] (111-149)
  IPR015940 Ubiquitin-associated domain [SM00165] (194-233)
  IPR029063 S-adenosyl-L-methionine-dependent methyltransferase superfamily [G3DSA:3.40.50.150] (295-381)
  IPR029063 S-adenosyl-L-methionine-dependent methyltransferase superfamily [G3DSA:3.40.50.150] (492-625)
  IPR029063 S-adenosyl-L-methionine-dependent methyltransferase superfamily [SSF53335] (297-494)
  IPR029063 S-adenosyl-L-methionine-dependent methyltransferase superfamily [SSF53335] (500-621)
  IPR030380 SAM-dependent methyltransferase DRM [PS51680] (295-626)
  IPR050390 DNA Cytosine-5 Methyltransferase [PTHR23068] (106-623)